Protein AF-A0A2M6X1L5-F1 (afdb_monomer)

pLDDT: mean 82.22, std 19.81, range [38.84, 98.56]

Foldseek 3Di:
DDDDPPVVVVVVVVVVVVVVVVVVVVVVVVVVVVVVVVVVVVVPDDDDPDPDPPPDPCQVPQVVVQCVVCVVQLVVLLVVVVVVVAPDAWWKWKWKWKQAQQQQTDPIATPDTPRPDVSSRVSNSVSNRPTGTDGDPPRHIDIDIDMDIGHDPPDDDDDPDPDDDDDDDDDDDDDD

Secondary structure (DSSP, 8-state):
---SSHHHHHHHHHHHHHHHHHHHHHHHHHHHHHHHHHHHHHHSS---S---SS--HHIIIIIHHHHHHTHHHHHHHHHHHHTT--S--EEEEEEEEEE-TTS-EEEEEEEEESS--HHHHHHHHHHHHT--PPPPGGG--EEEEEEEEEE-TTS---------------------

Structure (mmCIF, N/CA/C/O backbone):
data_AF-A0A2M6X1L5-F1
#
_entry.id   AF-A0A2M6X1L5-F1
#
loop_
_atom_site.group_PDB
_atom_site.id
_atom_site.type_symbol
_atom_site.label_atom_id
_atom_site.label_alt_id
_atom_site.label_comp_id
_atom_site.label_asym_id
_atom_site.label_entity_id
_atom_site.label_seq_id
_atom_site.pdbx_PDB_ins_code
_atom_site.Cartn_x
_atom_site.Cartn_y
_atom_site.Cartn_z
_atom_site.occupancy
_atom_site.B_iso_or_equiv
_atom_site.auth_seq_id
_atom_site.auth_comp_id
_atom_site.auth_asym_id
_atom_site.auth_atom_id
_atom_site.pdbx_PDB_model_num
ATOM 1 N N . MET A 1 1 ? 46.992 -20.374 -71.768 1.00 48.59 1 MET A N 1
ATOM 2 C CA . MET A 1 1 ? 46.707 -21.283 -70.634 1.00 48.59 1 MET A CA 1
ATOM 3 C C . MET A 1 1 ? 46.674 -20.445 -69.369 1.00 48.59 1 MET A C 1
ATOM 5 O O . MET A 1 1 ? 47.702 -19.873 -69.070 1.00 48.59 1 MET A O 1
ATOM 9 N N . ASN A 1 2 ? 45.519 -20.279 -68.712 1.00 61.94 2 ASN A N 1
ATOM 10 C CA . ASN A 1 2 ? 45.397 -19.608 -67.404 1.00 61.94 2 ASN A CA 1
ATOM 11 C C . ASN A 1 2 ? 44.003 -19.867 -66.816 1.00 61.94 2 ASN A C 1
ATOM 13 O O . ASN A 1 2 ? 43.089 -19.131 -67.167 1.00 61.94 2 ASN A O 1
ATOM 17 N N . LYS A 1 3 ? 43.831 -20.874 -65.943 1.00 54.31 3 LYS A N 1
ATOM 18 C CA . LYS A 1 3 ? 42.751 -20.920 -64.929 1.00 54.31 3 LYS A CA 1
ATOM 19 C C . LYS A 1 3 ? 43.140 -21.830 -63.747 1.00 54.31 3 LYS A C 1
ATOM 21 O O . LYS A 1 3 ? 42.906 -23.031 -63.817 1.00 54.31 3 LYS A O 1
ATOM 26 N N . PRO A 1 4 ? 43.678 -21.255 -62.656 1.00 53.47 4 PRO A N 1
ATOM 27 C CA . PRO A 1 4 ? 43.410 -21.808 -61.325 1.00 53.47 4 PRO A CA 1
ATOM 28 C C . PRO A 1 4 ? 42.962 -20.747 -60.296 1.00 53.47 4 PRO A C 1
ATOM 30 O O . PRO A 1 4 ? 43.042 -20.990 -59.100 1.00 53.47 4 PRO A O 1
ATOM 33 N N . LEU A 1 5 ? 42.485 -19.566 -60.720 1.00 54.94 5 LEU A N 1
ATOM 34 C CA . LEU A 1 5 ? 42.098 -18.499 -59.778 1.00 54.94 5 LEU A CA 1
ATOM 35 C C . LEU A 1 5 ? 40.628 -18.579 -59.305 1.00 54.94 5 LEU A C 1
ATOM 37 O O . LEU A 1 5 ? 40.317 -18.193 -58.185 1.00 54.94 5 LEU A O 1
ATOM 41 N N . VAL A 1 6 ? 39.713 -19.105 -60.130 1.00 56.16 6 VAL A N 1
ATOM 42 C CA . VAL A 1 6 ? 38.258 -19.074 -59.846 1.00 56.16 6 VAL A CA 1
ATOM 43 C C . VAL A 1 6 ? 37.831 -20.118 -58.803 1.00 56.16 6 VAL A C 1
ATOM 45 O O . VAL A 1 6 ? 36.884 -19.892 -58.061 1.00 56.16 6 VAL A O 1
ATOM 48 N N . VAL A 1 7 ? 38.556 -21.234 -58.685 1.00 58.09 7 VAL A N 1
ATOM 49 C CA . VAL A 1 7 ? 38.190 -22.339 -57.775 1.00 58.09 7 VAL A CA 1
ATOM 50 C C . VAL A 1 7 ? 38.419 -21.974 -56.298 1.00 58.09 7 VAL A C 1
ATOM 52 O O . VAL A 1 7 ? 37.692 -22.445 -55.427 1.00 58.09 7 VAL A O 1
ATOM 55 N N . SER A 1 8 ? 39.375 -21.084 -56.008 1.00 59.06 8 SER A N 1
ATOM 56 C CA . SER A 1 8 ? 39.725 -20.678 -54.637 1.00 59.06 8 SER A CA 1
ATOM 57 C C . SER A 1 8 ? 38.656 -19.784 -53.988 1.00 59.06 8 SER A C 1
ATOM 59 O O . SER A 1 8 ? 38.255 -20.017 -52.850 1.00 59.06 8 SER A O 1
ATOM 61 N N . ALA A 1 9 ? 38.109 -18.811 -54.727 1.00 64.62 9 ALA A N 1
ATOM 62 C CA . ALA A 1 9 ? 37.103 -17.881 -54.203 1.00 64.62 9 ALA A CA 1
ATOM 63 C C . ALA A 1 9 ? 35.784 -18.580 -53.815 1.00 64.62 9 ALA A C 1
ATOM 65 O O . ALA A 1 9 ? 35.159 -18.222 -52.818 1.00 64.62 9 ALA A O 1
ATOM 66 N N . SER A 1 10 ? 35.385 -19.621 -54.554 1.00 74.75 10 SER A N 1
ATOM 67 C CA . SER A 1 10 ? 34.177 -20.401 -54.258 1.00 74.75 10 SER A CA 1
ATOM 68 C C . SER A 1 10 ? 34.267 -21.165 -52.934 1.00 74.75 10 SER A C 1
ATOM 70 O O . SER A 1 10 ? 33.256 -21.314 -52.251 1.00 74.75 10 SER A O 1
ATOM 72 N N . PHE A 1 11 ? 35.461 -21.604 -52.529 1.00 81.88 11 PHE A N 1
ATOM 73 C CA . PHE A 1 11 ? 35.656 -22.309 -51.261 1.00 81.88 11 PHE A CA 1
ATOM 74 C C . PHE A 1 11 ? 35.450 -21.386 -50.053 1.00 81.88 11 PHE A C 1
ATOM 76 O O . PHE A 1 11 ? 34.742 -21.748 -49.115 1.00 81.88 11 PHE A O 1
ATOM 83 N N . PHE A 1 12 ? 35.975 -20.157 -50.102 1.00 84.50 12 PHE A N 1
ATOM 84 C CA . PHE A 1 12 ? 35.758 -19.166 -49.041 1.00 84.50 12 PHE A CA 1
ATOM 85 C C . PHE A 1 12 ? 34.286 -18.772 -48.903 1.00 84.50 12 PHE A C 1
ATOM 87 O O . PHE A 1 12 ? 33.792 -18.650 -47.785 1.00 84.50 12 PHE A O 1
ATOM 94 N N . VAL A 1 13 ? 33.562 -18.637 -50.018 1.00 90.25 13 VAL A N 1
ATOM 95 C CA . VAL A 1 13 ? 32.117 -18.360 -49.989 1.00 90.25 13 VAL A CA 1
ATOM 96 C C . VAL A 1 13 ? 31.353 -19.503 -49.311 1.00 90.25 13 VAL A C 1
ATOM 98 O O . VAL A 1 13 ? 30.501 -19.241 -48.465 1.00 90.25 13 VAL A O 1
ATOM 101 N N . LEU A 1 14 ? 31.689 -20.764 -49.601 1.00 90.12 14 LEU A N 1
ATOM 102 C CA . LEU A 1 14 ? 31.062 -21.918 -48.946 1.00 90.12 14 LEU A CA 1
ATOM 103 C C . LEU A 1 14 ? 31.393 -22.003 -47.449 1.00 90.12 14 LEU A C 1
ATOM 105 O O . LEU A 1 14 ? 30.510 -22.333 -46.659 1.00 90.12 14 LEU A O 1
ATOM 109 N N . LEU A 1 15 ? 32.617 -21.654 -47.040 1.00 92.75 15 LEU A N 1
ATOM 110 C CA . LEU A 1 15 ? 32.983 -21.574 -45.622 1.00 92.75 15 LEU A CA 1
ATOM 111 C C . LEU A 1 15 ? 32.210 -20.475 -44.888 1.00 92.75 15 LEU A C 1
ATOM 113 O O . LEU A 1 15 ? 31.736 -20.708 -43.778 1.00 92.75 15 LEU A O 1
ATOM 117 N N . ILE A 1 16 ? 32.034 -19.304 -45.507 1.00 94.44 16 ILE A N 1
ATOM 118 C CA . ILE A 1 16 ? 31.245 -18.207 -44.932 1.00 94.44 16 ILE A CA 1
ATOM 119 C C . ILE A 1 16 ? 29.780 -18.628 -44.797 1.00 94.44 16 ILE A C 1
ATOM 121 O O . ILE A 1 16 ? 29.198 -18.465 -43.729 1.00 94.44 16 ILE A O 1
ATOM 125 N N . ILE A 1 17 ? 29.190 -19.219 -45.840 1.00 95.00 17 ILE A N 1
ATOM 126 C CA . ILE A 1 17 ? 27.807 -19.713 -45.792 1.00 95.00 17 ILE A CA 1
ATOM 127 C C . ILE A 1 17 ? 27.658 -20.786 -44.706 1.00 95.00 17 ILE A C 1
ATOM 129 O O . ILE A 1 17 ? 26.715 -20.727 -43.919 1.00 95.00 17 ILE A O 1
ATOM 133 N N . GLY A 1 18 ? 28.601 -21.727 -44.613 1.00 95.56 18 GLY A N 1
ATOM 134 C CA . GLY A 1 18 ? 28.618 -22.752 -43.570 1.00 95.56 18 GLY A CA 1
ATOM 135 C C . GLY A 1 18 ? 28.731 -22.163 -42.162 1.00 95.56 18 GLY A C 1
ATOM 136 O O . GLY A 1 18 ? 28.000 -22.573 -41.263 1.00 95.56 18 GLY A O 1
ATOM 137 N N . TYR A 1 19 ? 29.583 -21.154 -41.975 1.00 95.88 19 TYR A N 1
ATOM 138 C CA . TYR A 1 19 ? 29.733 -20.453 -40.702 1.00 95.88 19 TYR A CA 1
ATOM 139 C C . TYR A 1 19 ? 28.464 -19.686 -40.307 1.00 95.88 19 TYR A C 1
ATOM 141 O O . TYR A 1 19 ? 28.014 -19.786 -39.166 1.00 95.88 19 TYR A O 1
ATOM 149 N N . LEU A 1 20 ? 27.838 -18.973 -41.247 1.00 96.56 20 LEU A N 1
ATOM 150 C CA . LEU A 1 20 ? 26.573 -18.269 -41.014 1.00 96.56 20 LEU A CA 1
ATOM 151 C C . LEU A 1 20 ? 25.429 -19.245 -40.708 1.00 96.56 20 LEU A C 1
ATOM 153 O O . LEU A 1 20 ? 24.625 -18.992 -39.811 1.00 96.56 20 LEU A O 1
ATOM 157 N N . ALA A 1 21 ? 25.375 -20.386 -41.401 1.00 95.31 21 ALA A N 1
ATOM 158 C CA . ALA A 1 21 ? 24.417 -21.449 -41.115 1.00 95.31 21 ALA A CA 1
ATOM 159 C C . ALA A 1 21 ? 24.638 -22.049 -39.717 1.00 95.31 21 ALA A C 1
ATOM 161 O O . ALA A 1 21 ? 23.670 -22.271 -38.991 1.00 95.31 21 ALA A O 1
ATOM 162 N N . TYR A 1 22 ? 25.896 -22.250 -39.312 1.00 95.38 22 TYR A N 1
ATOM 163 C CA . TYR A 1 22 ? 26.254 -22.727 -37.978 1.00 95.38 22 TYR A CA 1
ATOM 164 C C . TYR A 1 22 ? 25.849 -21.737 -36.877 1.00 95.38 22 TYR A C 1
ATOM 166 O O . TYR A 1 22 ? 25.200 -22.136 -35.912 1.00 95.38 22 TYR A O 1
ATOM 174 N N . GLN A 1 23 ? 26.159 -20.448 -37.045 1.00 94.12 23 GLN A N 1
ATOM 175 C CA . GLN A 1 23 ? 25.752 -19.380 -36.122 1.00 94.12 23 GLN A CA 1
ATOM 176 C C . GLN A 1 23 ? 24.225 -19.310 -35.978 1.00 94.12 23 GLN A C 1
ATOM 178 O O . GLN A 1 23 ? 23.699 -19.283 -34.867 1.00 94.12 23 GLN A O 1
ATOM 183 N N . ASN A 1 24 ? 23.496 -19.364 -37.096 1.00 92.19 24 ASN A N 1
ATOM 184 C CA . ASN A 1 24 ? 22.034 -19.355 -37.094 1.00 92.19 24 ASN A CA 1
ATOM 185 C C . ASN A 1 24 ? 21.445 -20.611 -36.421 1.00 92.19 24 ASN A C 1
ATOM 187 O O . ASN A 1 24 ? 20.485 -20.524 -35.660 1.00 92.19 24 ASN A O 1
ATOM 191 N N . HIS A 1 25 ? 22.033 -21.787 -36.658 1.00 91.88 25 HIS A N 1
ATOM 192 C CA . HIS A 1 25 ? 21.617 -23.029 -36.006 1.00 91.88 25 HIS A CA 1
ATOM 193 C C . HIS A 1 25 ? 21.868 -22.998 -34.491 1.00 91.88 25 HIS A C 1
ATOM 195 O O . HIS A 1 25 ? 21.002 -23.398 -33.714 1.00 91.88 25 HIS A O 1
ATOM 201 N N . MET A 1 26 ? 23.022 -22.482 -34.060 1.00 92.75 26 MET A N 1
ATOM 202 C CA . MET A 1 26 ? 23.339 -22.298 -32.642 1.00 92.75 26 MET A CA 1
ATOM 203 C C . MET A 1 26 ? 22.337 -21.351 -31.967 1.00 92.75 26 MET A C 1
ATOM 205 O O . MET A 1 26 ? 21.766 -21.713 -30.941 1.00 92.75 26 MET A O 1
ATOM 209 N N . LEU A 1 27 ? 22.029 -20.211 -32.595 1.00 88.88 27 LEU A N 1
ATOM 210 C CA . LEU A 1 27 ? 21.061 -19.242 -32.076 1.00 88.88 27 LEU A CA 1
ATOM 211 C C . LEU A 1 27 ? 19.650 -19.837 -31.930 1.00 88.88 27 LEU A C 1
ATOM 213 O O . LEU A 1 27 ? 1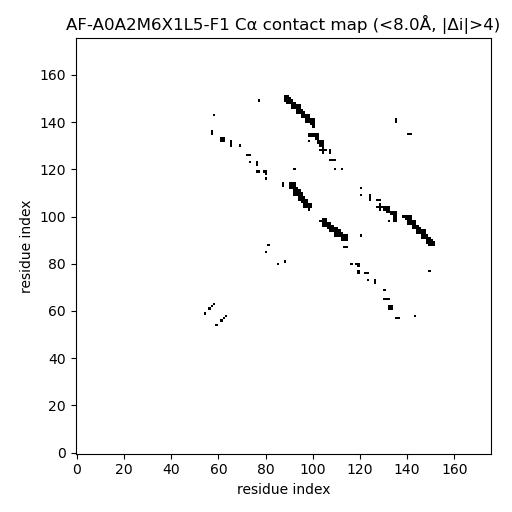8.980 -19.604 -30.925 1.00 88.88 27 LEU A O 1
ATOM 217 N N . ARG A 1 28 ? 19.207 -20.653 -32.897 1.00 90.56 28 ARG A N 1
ATOM 218 C CA . ARG A 1 28 ? 17.920 -21.370 -32.821 1.00 90.56 28 ARG A CA 1
ATOM 219 C C . ARG A 1 28 ? 17.875 -22.359 -31.657 1.00 90.56 28 ARG A C 1
ATOM 221 O O . ARG A 1 28 ? 16.856 -22.457 -30.979 1.00 90.56 28 ARG A O 1
ATOM 228 N N . ASN A 1 29 ? 18.971 -23.072 -31.405 1.00 91.00 29 ASN A N 1
ATOM 229 C CA . ASN A 1 29 ? 19.050 -24.019 -30.294 1.00 91.00 29 ASN A CA 1
ATOM 230 C C . ASN A 1 29 ? 19.005 -23.321 -28.932 1.00 91.00 29 ASN A C 1
ATOM 232 O O . ASN A 1 29 ? 18.353 -23.818 -28.012 1.00 91.00 29 ASN A O 1
ATOM 236 N N . ASP A 1 30 ? 19.663 -22.171 -28.801 1.00 89.69 30 ASP A N 1
ATOM 237 C CA . ASP A 1 30 ? 19.630 -21.390 -27.565 1.00 89.69 30 ASP A CA 1
ATOM 238 C C . ASP A 1 30 ? 18.258 -20.744 -27.335 1.00 89.69 30 ASP A C 1
ATOM 240 O O . ASP A 1 30 ? 17.771 -20.753 -26.203 1.00 89.69 30 ASP A O 1
ATOM 244 N N . LEU A 1 31 ? 17.580 -20.301 -28.400 1.00 88.19 31 LEU A N 1
ATOM 245 C CA . LEU A 1 31 ? 16.200 -19.817 -28.326 1.00 88.19 31 LEU A CA 1
ATOM 246 C C . LEU A 1 31 ? 15.245 -20.901 -27.793 1.00 88.19 31 LEU A C 1
ATOM 248 O O . LEU A 1 31 ? 14.520 -20.648 -26.834 1.00 88.19 31 LEU A O 1
ATOM 252 N N . MET A 1 32 ? 15.323 -22.134 -28.314 1.00 87.06 32 MET A N 1
ATOM 253 C CA . MET A 1 32 ? 14.503 -23.258 -27.825 1.00 87.06 32 MET A CA 1
ATOM 254 C C . MET A 1 32 ? 14.773 -23.592 -26.349 1.00 87.06 32 MET A C 1
ATOM 256 O O . MET A 1 32 ? 13.855 -23.893 -25.585 1.00 87.06 32 MET A O 1
ATOM 260 N N . ARG A 1 33 ? 16.037 -23.527 -25.909 1.00 88.25 33 ARG A N 1
ATOM 261 C CA . ARG A 1 33 ? 16.401 -23.753 -24.499 1.00 88.25 33 ARG A CA 1
ATOM 262 C C . ARG A 1 33 ? 15.875 -22.648 -23.585 1.00 88.25 33 ARG A C 1
ATOM 264 O O . ARG A 1 33 ? 15.511 -22.939 -22.446 1.00 88.25 33 ARG A O 1
ATOM 271 N N . MET A 1 34 ? 15.850 -21.401 -24.052 1.00 83.44 34 MET A N 1
ATOM 272 C CA . MET A 1 34 ? 15.286 -20.282 -23.297 1.00 83.44 34 MET A CA 1
ATOM 273 C C . MET A 1 34 ? 13.767 -20.405 -23.163 1.00 83.44 34 MET A C 1
ATOM 275 O O . MET A 1 34 ? 13.260 -20.272 -22.052 1.00 83.44 34 MET A O 1
ATOM 279 N N . GLU A 1 35 ? 13.054 -20.751 -24.237 1.00 84.69 35 GLU A N 1
ATOM 280 C CA . GLU A 1 35 ? 11.608 -21.013 -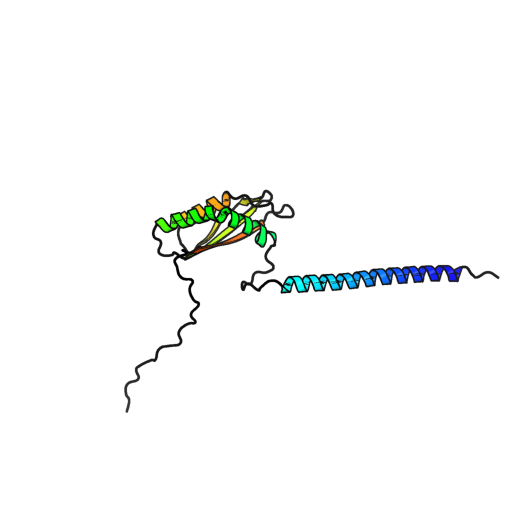24.187 1.00 84.69 35 GLU A CA 1
ATOM 281 C C . GLU A 1 35 ? 11.262 -22.143 -23.209 1.00 84.69 35 GLU A C 1
ATOM 283 O O . GLU A 1 35 ? 10.357 -21.994 -22.389 1.00 84.69 35 GLU A O 1
ATOM 288 N N . ALA A 1 36 ? 12.032 -23.238 -23.208 1.00 83.38 36 ALA A N 1
ATOM 289 C CA . ALA A 1 36 ? 11.835 -24.335 -22.261 1.00 83.38 36 ALA A CA 1
ATOM 290 C C . ALA A 1 36 ? 12.032 -23.896 -20.796 1.00 83.38 36 ALA A C 1
ATOM 292 O O . ALA A 1 36 ? 11.272 -24.309 -19.921 1.00 83.38 36 ALA A O 1
ATOM 293 N N . ARG A 1 37 ? 13.016 -23.027 -20.520 1.00 81.69 37 ARG A N 1
ATOM 294 C CA . ARG A 1 37 ? 13.245 -22.464 -19.176 1.00 81.69 37 ARG A CA 1
ATOM 295 C C . ARG A 1 37 ? 12.122 -21.524 -18.743 1.00 81.69 37 ARG A C 1
ATOM 297 O O . ARG A 1 37 ? 11.714 -21.584 -17.588 1.00 81.69 37 ARG A O 1
ATOM 304 N N . ILE A 1 38 ? 11.609 -20.693 -19.652 1.00 80.00 38 ILE A N 1
ATOM 305 C CA . ILE A 1 38 ? 10.460 -19.813 -19.386 1.00 80.00 38 ILE A CA 1
ATOM 306 C C . ILE A 1 38 ? 9.208 -20.656 -19.103 1.00 80.00 38 ILE A C 1
ATOM 308 O O . ILE A 1 38 ? 8.510 -20.403 -18.124 1.00 80.00 38 ILE A O 1
ATOM 312 N N . GLY A 1 39 ? 8.967 -21.707 -19.894 1.00 73.69 39 GLY A N 1
ATOM 313 C CA . GLY A 1 39 ? 7.851 -22.631 -19.688 1.00 73.69 39 GLY A CA 1
ATOM 314 C C . GLY A 1 39 ? 7.925 -23.381 -18.355 1.00 73.69 39 GLY A C 1
ATOM 315 O O . GLY A 1 39 ? 6.914 -23.520 -17.674 1.00 73.69 39 GLY A O 1
ATOM 316 N N . GLN A 1 40 ? 9.118 -23.814 -17.937 1.00 72.81 40 GLN A N 1
ATOM 317 C CA . GLN A 1 40 ? 9.314 -24.448 -16.628 1.00 72.81 40 GLN A CA 1
ATOM 318 C C . GLN A 1 40 ? 9.153 -23.458 -15.467 1.00 72.81 40 GLN A C 1
ATOM 320 O O . GLN A 1 40 ? 8.513 -23.800 -14.477 1.00 72.81 40 GLN A O 1
ATOM 325 N N . ALA A 1 41 ? 9.662 -22.229 -15.598 1.00 66.50 41 ALA A N 1
ATOM 326 C CA . ALA A 1 41 ? 9.491 -21.187 -14.584 1.00 66.50 41 ALA A CA 1
ATOM 327 C C . ALA A 1 41 ? 8.012 -20.803 -14.379 1.00 66.50 41 ALA A C 1
ATOM 329 O O . ALA A 1 41 ? 7.603 -20.550 -13.249 1.00 66.50 41 ALA A O 1
ATOM 330 N N . MET A 1 42 ? 7.197 -20.831 -15.441 1.00 59.62 42 MET A N 1
ATOM 331 C CA . MET A 1 42 ? 5.745 -20.617 -15.353 1.00 59.62 42 MET A CA 1
ATOM 332 C C . MET A 1 42 ? 4.987 -21.773 -14.680 1.00 59.62 42 MET A C 1
ATOM 334 O O . MET A 1 42 ? 3.900 -21.558 -14.157 1.00 59.62 42 MET A O 1
ATOM 338 N N . GLN A 1 43 ? 5.528 -22.995 -14.672 1.00 56.38 43 GLN A N 1
ATOM 339 C CA . GLN A 1 43 ? 4.860 -24.158 -14.071 1.00 56.38 43 GLN A CA 1
ATOM 340 C C . GLN A 1 43 ? 5.167 -24.341 -12.576 1.00 56.38 43 GLN A C 1
ATOM 342 O O . GLN A 1 43 ? 4.490 -25.122 -11.911 1.00 56.38 43 GLN A O 1
ATOM 347 N N . THR A 1 44 ? 6.167 -23.640 -12.031 1.00 52.59 44 THR A N 1
ATOM 348 C CA . THR A 1 44 ? 6.589 -23.791 -10.626 1.00 52.59 44 THR A CA 1
ATOM 349 C C . THR A 1 44 ? 5.896 -22.862 -9.626 1.00 52.59 44 THR A C 1
ATOM 351 O O . THR A 1 44 ? 6.224 -22.916 -8.442 1.00 52.59 44 THR A O 1
ATOM 354 N N . GLU A 1 45 ? 4.921 -22.047 -10.037 1.00 50.00 45 GLU A N 1
ATOM 355 C CA . GLU A 1 45 ? 4.075 -21.334 -9.072 1.00 50.00 45 GLU A CA 1
ATOM 356 C C . GLU A 1 45 ? 2.921 -22.237 -8.602 1.00 50.00 45 GLU A C 1
ATOM 358 O O . GLU A 1 45 ? 2.160 -22.744 -9.432 1.00 50.00 45 GLU A O 1
ATOM 363 N N . PRO A 1 46 ? 2.745 -22.467 -7.284 1.00 43.41 46 PRO A N 1
ATOM 364 C CA . PRO A 1 46 ? 1.524 -23.084 -6.796 1.00 43.41 46 PRO A CA 1
ATOM 365 C C . PRO A 1 46 ? 0.370 -22.146 -7.151 1.00 43.41 46 PRO A C 1
ATOM 367 O O . PRO A 1 46 ? 0.344 -20.997 -6.719 1.00 43.41 46 PRO A O 1
ATOM 370 N N . ALA A 1 47 ? -0.552 -22.647 -7.972 1.00 41.59 47 ALA A N 1
ATOM 371 C CA . ALA A 1 47 ? -1.728 -21.931 -8.436 1.00 41.59 47 ALA A CA 1
ATOM 372 C C . ALA A 1 47 ? -2.578 -21.454 -7.247 1.00 41.59 47 ALA A C 1
ATOM 374 O O . ALA A 1 47 ? -3.434 -22.186 -6.740 1.00 41.59 47 ALA A O 1
ATOM 375 N N . ASP A 1 48 ? -2.339 -20.220 -6.807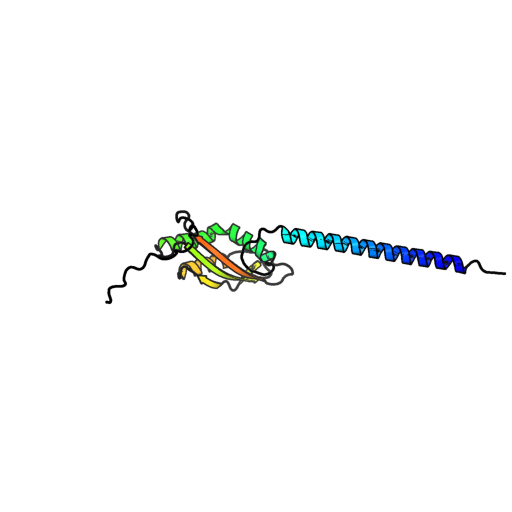 1.00 41.44 48 ASP A N 1
ATOM 376 C CA . ASP A 1 48 ? -3.291 -19.485 -5.996 1.00 41.44 48 ASP A CA 1
ATOM 377 C C . ASP A 1 48 ? -4.484 -19.151 -6.895 1.00 41.44 48 ASP A C 1
ATOM 379 O O . ASP A 1 48 ? -4.356 -18.571 -7.978 1.00 41.44 48 ASP A O 1
ATOM 383 N N . LYS A 1 49 ? -5.658 -19.622 -6.486 1.00 42.84 49 LYS A N 1
ATOM 384 C CA . LYS A 1 49 ? -6.900 -19.509 -7.243 1.00 42.84 49 LYS A CA 1
ATOM 385 C C . LYS A 1 49 ? -7.419 -18.082 -7.128 1.00 42.84 49 LYS A C 1
ATOM 387 O O . LYS A 1 49 ? -8.363 -17.814 -6.393 1.00 42.84 49 LYS A O 1
ATOM 392 N N . SER A 1 50 ? -6.836 -17.169 -7.888 1.00 41.88 50 SER A N 1
ATOM 393 C CA . SER A 1 50 ? -7.446 -15.874 -8.158 1.00 41.88 50 SER A CA 1
ATOM 394 C C . SER A 1 50 ? -7.061 -15.459 -9.568 1.00 41.88 50 SER A C 1
ATOM 396 O O . SER A 1 50 ? -5.890 -15.242 -9.860 1.00 41.88 50 SER A O 1
ATOM 398 N N . GLY A 1 51 ? -8.038 -15.434 -10.475 1.00 38.84 51 GLY A N 1
ATOM 399 C CA . GLY A 1 51 ? -7.847 -15.120 -11.891 1.00 38.84 51 GLY A CA 1
ATOM 400 C C . GLY A 1 51 ? -7.438 -13.666 -12.119 1.00 38.84 51 GLY A C 1
ATOM 401 O O . GLY A 1 51 ? -8.239 -12.867 -12.594 1.00 38.84 51 GLY A O 1
ATOM 402 N N . LYS A 1 52 ? -6.193 -13.322 -11.794 1.00 43.66 52 LYS A N 1
ATOM 403 C CA . LYS A 1 52 ? -5.550 -12.064 -12.163 1.00 43.66 52 LYS A CA 1
ATOM 404 C C . LYS A 1 52 ? -4.440 -12.398 -13.155 1.00 43.66 52 LYS A C 1
ATOM 406 O O . LYS A 1 52 ? -3.592 -13.241 -12.877 1.0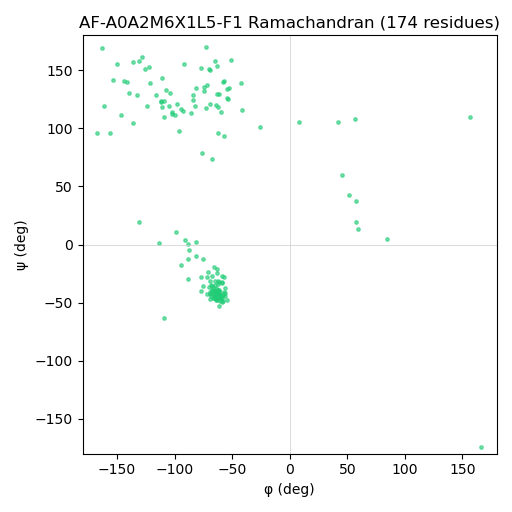0 43.66 52 LYS A O 1
ATOM 411 N N . GLY A 1 53 ? -4.491 -11.780 -14.339 1.00 47.44 53 GLY A N 1
ATOM 412 C CA . GLY A 1 53 ? -3.410 -11.856 -15.325 1.00 47.44 53 GLY A CA 1
ATOM 413 C C . GLY A 1 53 ? -2.062 -11.506 -14.690 1.00 47.44 53 GLY A C 1
ATOM 414 O O . GLY A 1 53 ? -2.052 -10.882 -13.632 1.00 47.44 53 GLY A O 1
ATOM 415 N N . ALA A 1 54 ? -0.965 -11.944 -15.323 1.00 57.19 54 ALA A N 1
ATOM 416 C CA . ALA A 1 54 ? 0.418 -11.818 -14.845 1.00 57.19 54 ALA A CA 1
ATOM 417 C C . ALA A 1 54 ? 0.603 -10.625 -13.890 1.00 57.19 54 ALA A C 1
ATOM 419 O O . ALA A 1 54 ? 0.619 -9.470 -14.319 1.00 57.19 54 ALA A O 1
ATOM 420 N N . GLN A 1 55 ? 0.636 -10.916 -12.586 1.00 72.56 55 GLN A N 1
ATOM 421 C CA . GLN A 1 55 ? 0.661 -9.888 -11.556 1.00 72.56 55 GLN A CA 1
ATOM 422 C C . GLN A 1 55 ? 1.952 -9.084 -11.714 1.00 72.56 55 GLN A C 1
ATOM 424 O O . GLN A 1 55 ? 3.032 -9.663 -11.834 1.00 72.56 55 GLN A O 1
ATOM 429 N N . ASP A 1 56 ? 1.843 -7.755 -11.754 1.00 85.38 56 ASP A N 1
ATOM 430 C CA . ASP A 1 56 ? 3.001 -6.884 -11.943 1.00 85.38 56 ASP A CA 1
ATOM 431 C C . ASP A 1 56 ? 4.094 -7.205 -10.893 1.00 85.38 56 ASP A C 1
ATOM 433 O O . ASP A 1 56 ? 3.799 -7.162 -9.691 1.00 85.38 56 ASP A O 1
ATOM 437 N N . PRO A 1 57 ? 5.345 -7.511 -11.301 1.00 90.50 57 PRO A N 1
ATOM 438 C CA . PRO A 1 57 ? 6.406 -7.915 -10.376 1.00 90.50 57 PRO A CA 1
ATOM 439 C C . PRO A 1 57 ? 6.727 -6.881 -9.290 1.00 90.50 57 PRO A C 1
ATOM 441 O O . PRO A 1 57 ? 7.076 -7.251 -8.166 1.00 90.50 57 PRO A O 1
ATOM 444 N N . TYR A 1 58 ? 6.609 -5.589 -9.602 1.00 91.50 58 TYR A N 1
ATOM 445 C CA . TYR A 1 58 ? 6.801 -4.516 -8.632 1.00 91.50 58 TYR A CA 1
ATOM 446 C C . TYR A 1 58 ? 5.690 -4.540 -7.575 1.00 91.50 58 TYR A C 1
ATOM 448 O O . TYR A 1 58 ? 5.970 -4.451 -6.378 1.00 91.50 58 TYR A O 1
ATOM 456 N N . VAL A 1 59 ? 4.440 -4.762 -7.990 1.00 89.44 59 VAL A N 1
ATOM 457 C CA . VAL A 1 59 ? 3.302 -4.889 -7.064 1.00 89.44 59 VAL A CA 1
ATOM 458 C C . VAL A 1 59 ? 3.423 -6.154 -6.211 1.00 89.44 59 VAL A C 1
ATOM 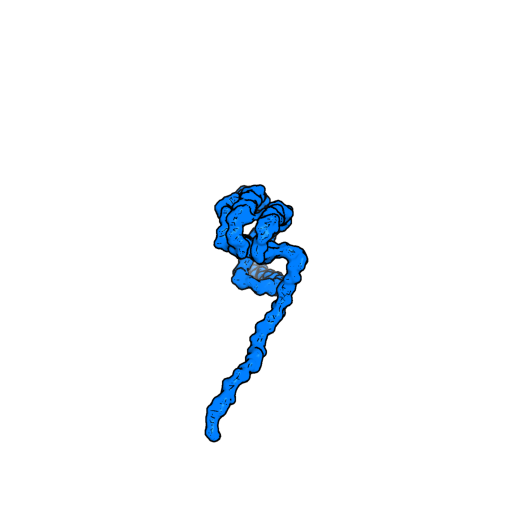460 O O . VAL A 1 59 ? 3.288 -6.098 -4.988 1.00 89.44 59 VAL A O 1
ATOM 463 N N . ALA A 1 60 ? 3.739 -7.292 -6.829 1.00 89.62 60 ALA A N 1
ATOM 464 C CA . ALA A 1 60 ? 3.838 -8.576 -6.139 1.00 89.62 60 ALA A CA 1
ATOM 465 C C . ALA A 1 60 ? 4.931 -8.593 -5.054 1.00 89.62 60 ALA A C 1
ATOM 467 O O . ALA A 1 60 ? 4.784 -9.277 -4.036 1.00 89.62 60 ALA A O 1
ATOM 468 N N . ARG A 1 61 ? 6.019 -7.833 -5.253 1.00 92.62 61 ARG A N 1
ATOM 469 C CA . ARG A 1 61 ? 7.180 -7.832 -4.357 1.00 92.62 61 ARG A CA 1
ATOM 470 C C . ARG A 1 61 ? 7.322 -6.552 -3.545 1.00 92.62 61 ARG A C 1
ATOM 472 O O . ARG A 1 61 ? 7.266 -6.611 -2.320 1.00 92.62 61 ARG A O 1
ATOM 479 N N . GLU A 1 62 ? 7.535 -5.413 -4.194 1.00 95.81 62 GLU A N 1
ATOM 480 C CA . GLU A 1 62 ? 7.927 -4.174 -3.509 1.00 95.81 62 GLU A CA 1
ATOM 481 C C . GLU A 1 62 ? 6.785 -3.611 -2.667 1.00 95.81 62 GLU A C 1
ATOM 483 O O . GLU A 1 62 ? 6.968 -3.331 -1.481 1.00 95.81 62 GLU A O 1
ATOM 488 N N . ILE A 1 63 ? 5.581 -3.538 -3.241 1.00 95.94 63 ILE A N 1
ATOM 489 C CA . ILE A 1 63 ? 4.391 -3.076 -2.518 1.00 95.94 63 ILE A CA 1
ATOM 490 C C . ILE A 1 63 ? 4.093 -3.996 -1.336 1.00 95.94 63 ILE A C 1
ATOM 492 O O . ILE A 1 63 ? 4.000 -3.532 -0.198 1.00 95.94 63 ILE A O 1
ATOM 496 N N . LYS A 1 64 ? 4.001 -5.307 -1.591 1.00 95.00 64 LYS A N 1
ATOM 497 C CA . LYS A 1 64 ? 3.740 -6.311 -0.554 1.00 95.00 64 LYS A CA 1
ATOM 498 C C . LYS A 1 64 ? 4.749 -6.216 0.591 1.00 95.00 64 LYS A C 1
ATOM 500 O O . LYS A 1 64 ? 4.354 -6.176 1.753 1.00 95.00 64 LYS A O 1
ATOM 505 N N . ASN A 1 65 ? 6.042 -6.136 0.281 1.00 96.88 65 ASN A N 1
ATOM 506 C CA . ASN A 1 65 ? 7.094 -6.050 1.291 1.00 96.88 65 ASN A CA 1
ATOM 507 C C . ASN A 1 65 ? 6.976 -4.784 2.143 1.00 96.88 65 ASN A C 1
ATOM 509 O O . ASN A 1 65 ? 7.129 -4.860 3.362 1.00 96.88 65 ASN A O 1
ATOM 513 N N . THR A 1 66 ? 6.695 -3.631 1.534 1.00 97.81 66 THR A N 1
ATOM 514 C CA . THR A 1 66 ? 6.513 -2.375 2.273 1.00 97.81 66 THR A CA 1
ATOM 515 C C . THR A 1 66 ? 5.293 -2.433 3.184 1.00 97.81 66 THR A C 1
ATOM 517 O O . THR A 1 66 ? 5.392 -2.055 4.352 1.00 97.81 66 THR A O 1
ATOM 520 N N . VAL A 1 67 ? 4.166 -2.964 2.702 1.00 97.31 67 VAL A N 1
ATOM 521 C CA . VAL A 1 67 ? 2.959 -3.127 3.524 1.00 97.31 67 VAL A CA 1
ATOM 522 C C . VAL A 1 67 ? 3.222 -4.073 4.696 1.00 97.31 67 VAL A C 1
ATOM 524 O O . VAL A 1 67 ? 2.895 -3.740 5.832 1.00 97.31 67 VAL A O 1
ATOM 527 N N . VAL A 1 68 ? 3.882 -5.211 4.458 1.00 96.25 68 VAL A N 1
ATOM 528 C CA . VAL A 1 68 ? 4.224 -6.181 5.512 1.00 96.25 68 VAL A CA 1
ATOM 529 C C . VAL A 1 68 ? 5.173 -5.577 6.550 1.00 96.25 68 VAL A C 1
ATOM 531 O O . VAL A 1 68 ? 4.935 -5.722 7.748 1.00 96.25 68 VAL A O 1
ATOM 534 N N . LYS A 1 69 ? 6.213 -4.846 6.129 1.00 97.19 69 LYS A N 1
ATOM 535 C CA . LYS A 1 69 ? 7.141 -4.163 7.053 1.00 97.19 69 LYS A CA 1
ATOM 536 C C . LYS A 1 69 ? 6.432 -3.159 7.959 1.00 97.19 69 LYS A C 1
ATOM 538 O O . LYS A 1 69 ? 6.831 -2.983 9.106 1.00 97.19 69 LYS A O 1
ATOM 543 N N . ASN A 1 70 ? 5.373 -2.532 7.458 1.00 97.19 70 ASN A N 1
ATOM 544 C CA . ASN A 1 70 ? 4.582 -1.561 8.200 1.00 97.19 70 ASN A CA 1
ATOM 545 C C . ASN A 1 70 ? 3.293 -2.153 8.796 1.00 97.19 70 ASN A C 1
ATOM 547 O O . ASN A 1 70 ? 2.470 -1.399 9.320 1.00 97.19 70 ASN A O 1
ATOM 551 N N . ALA A 1 71 ? 3.116 -3.480 8.780 1.00 95.69 71 ALA A N 1
ATOM 552 C CA . ALA A 1 71 ? 1.878 -4.137 9.205 1.00 95.69 71 ALA A CA 1
ATOM 553 C C . ALA A 1 71 ? 1.471 -3.766 10.636 1.00 95.69 71 ALA A C 1
ATOM 555 O O . ALA A 1 71 ? 0.295 -3.526 10.892 1.00 95.69 71 ALA A O 1
ATOM 556 N N . LYS A 1 72 ? 2.441 -3.613 11.548 1.00 96.38 72 LYS A N 1
ATOM 557 C CA . LYS A 1 72 ? 2.188 -3.171 12.928 1.00 96.38 72 LYS A CA 1
ATOM 558 C C . LYS A 1 72 ? 1.469 -1.816 12.986 1.00 96.38 72 LYS A C 1
ATOM 560 O O . LYS A 1 72 ? 0.545 -1.646 13.769 1.00 96.38 72 LYS A O 1
ATOM 565 N N . SER A 1 73 ? 1.856 -0.866 12.134 1.00 96.94 73 SER A N 1
ATOM 566 C CA . SER A 1 73 ? 1.239 0.467 12.099 1.00 96.94 73 SER A CA 1
ATOM 567 C C . SER A 1 73 ? -0.198 0.441 11.565 1.00 96.94 73 SER A C 1
ATOM 569 O O . SER A 1 73 ? -1.031 1.229 12.002 1.00 96.94 73 SER A O 1
ATOM 571 N N . LEU A 1 74 ? -0.504 -0.487 10.653 1.00 97.50 74 LEU A N 1
ATOM 572 C CA . LEU A 1 74 ? -1.862 -0.721 10.153 1.00 97.50 74 LEU A CA 1
ATOM 573 C C . LEU A 1 74 ? -2.706 -1.461 11.196 1.00 97.50 74 LEU A C 1
ATOM 575 O O . LEU A 1 74 ? -3.890 -1.176 11.359 1.00 97.50 74 LEU A O 1
ATOM 579 N N . GLN A 1 75 ? -2.082 -2.376 11.941 1.00 96.81 75 GLN A N 1
ATOM 580 C CA . GLN A 1 75 ? -2.714 -3.105 13.035 1.00 96.81 75 GLN A CA 1
ATOM 581 C C . GLN A 1 75 ? -3.198 -2.163 14.145 1.00 96.81 75 GLN A C 1
ATOM 583 O O . GLN A 1 75 ? -4.228 -2.435 14.749 1.00 96.81 75 GLN A O 1
ATOM 588 N N . GLU A 1 76 ? -2.529 -1.035 14.391 1.00 97.50 76 GLU A N 1
ATOM 589 C CA . GLU A 1 76 ? -3.014 -0.014 15.334 1.00 97.50 76 GLU A CA 1
ATOM 590 C C . GLU A 1 76 ? -4.422 0.486 14.972 1.00 97.50 76 GLU A C 1
ATOM 592 O O . GLU A 1 76 ? -5.270 0.594 15.855 1.00 97.50 76 GLU A O 1
ATOM 597 N N . CYS A 1 77 ? -4.706 0.713 13.683 1.00 97.62 77 CYS A N 1
ATOM 598 C CA . CYS A 1 77 ? -6.037 1.117 13.218 1.00 97.62 77 CYS A CA 1
ATOM 599 C C . CYS A 1 77 ? -7.093 0.041 13.504 1.00 97.62 77 CYS A C 1
ATOM 601 O O . CYS A 1 77 ? -8.208 0.350 13.921 1.00 97.62 77 CYS A O 1
ATOM 603 N N . TRP A 1 78 ? -6.727 -1.229 13.312 1.00 96.38 78 TRP A N 1
ATOM 604 C CA . TRP A 1 78 ? -7.586 -2.370 13.623 1.00 96.38 78 TRP A CA 1
ATOM 605 C C . TRP A 1 78 ? -7.865 -2.497 15.123 1.00 96.38 78 TRP A C 1
ATOM 607 O O . TRP A 1 78 ? -9.009 -2.672 15.536 1.00 96.38 78 TRP A O 1
ATOM 617 N N . LEU A 1 79 ? -6.828 -2.373 15.952 1.00 95.75 79 LEU A N 1
ATOM 618 C CA . LEU A 1 79 ? -6.961 -2.452 17.404 1.00 95.75 79 LEU A CA 1
ATOM 619 C C . LEU A 1 79 ? -7.813 -1.307 17.956 1.00 95.75 79 LEU A C 1
ATOM 621 O O . LEU A 1 79 ? -8.603 -1.536 18.866 1.00 95.75 79 LEU A O 1
ATOM 625 N N . GLU A 1 80 ? -7.689 -0.100 17.401 1.00 96.12 80 GLU A N 1
ATOM 626 C CA . GLU A 1 80 ? -8.537 1.031 17.783 1.00 96.12 80 GLU A CA 1
ATOM 627 C C . GLU A 1 80 ? -9.999 0.791 17.401 1.00 96.12 80 GLU A C 1
ATOM 629 O O . GLU A 1 80 ? -10.891 0.972 18.226 1.00 96.12 80 GLU A O 1
ATOM 634 N N . PHE A 1 81 ? -10.249 0.288 16.190 1.00 95.56 81 PHE A N 1
ATOM 635 C CA . PHE A 1 81 ? -11.588 -0.112 15.764 1.00 95.56 81 PHE A CA 1
ATOM 636 C C . PHE A 1 81 ? -12.207 -1.152 16.708 1.00 95.56 81 PHE A C 1
ATOM 638 O O . PHE A 1 81 ? -13.355 -0.997 17.124 1.00 95.56 81 PHE A O 1
ATOM 645 N N . LEU A 1 82 ? -11.448 -2.168 17.129 1.00 95.00 82 LEU A N 1
ATOM 646 C CA . LEU A 1 82 ? -11.941 -3.210 18.036 1.00 95.00 82 LEU A CA 1
ATOM 647 C C . LEU A 1 82 ? -12.346 -2.693 19.423 1.00 95.00 82 LEU A C 1
ATOM 649 O O . LEU A 1 82 ? -13.191 -3.319 20.064 1.00 95.00 82 LEU A O 1
ATOM 653 N N . LYS A 1 83 ? -11.807 -1.555 19.882 1.00 94.62 83 LYS A N 1
ATOM 654 C CA . LYS A 1 83 ? -12.233 -0.927 21.147 1.00 94.62 83 LYS A CA 1
ATOM 655 C C . LYS A 1 83 ? -13.676 -0.425 21.105 1.00 94.62 83 LYS A C 1
ATOM 657 O O . LYS A 1 83 ? -14.270 -0.234 22.160 1.00 94.62 83 LYS A O 1
ATOM 662 N N . THR A 1 84 ? -14.246 -0.237 19.915 1.00 93.25 84 THR A N 1
ATOM 663 C CA . THR A 1 84 ? -15.644 0.190 19.740 1.00 93.25 84 THR A CA 1
ATOM 664 C C . THR A 1 84 ? -16.658 -0.959 19.855 1.00 93.25 84 THR A C 1
ATOM 666 O O . THR A 1 84 ? -17.848 -0.725 19.684 1.00 93.25 84 THR A O 1
ATOM 669 N N . ASP A 1 85 ? -16.193 -2.186 20.138 1.00 91.69 85 ASP A N 1
ATOM 670 C CA . ASP A 1 85 ? -16.962 -3.444 20.100 1.00 91.69 85 ASP A CA 1
ATOM 671 C C . ASP A 1 85 ? -17.843 -3.594 18.844 1.00 91.69 85 ASP A C 1
ATOM 673 O O . ASP A 1 85 ? -19.070 -3.702 18.917 1.00 91.69 85 ASP A O 1
ATOM 677 N N . PRO A 1 86 ? -17.225 -3.588 17.651 1.00 92.56 86 PRO A N 1
ATOM 678 C CA . PRO A 1 86 ? -17.962 -3.653 16.404 1.00 92.56 86 PRO A CA 1
ATOM 679 C C . PRO A 1 86 ? -18.590 -5.041 16.192 1.00 92.56 86 PRO A C 1
ATOM 681 O O . PRO A 1 86 ? -18.011 -6.057 16.594 1.00 92.56 86 PRO A O 1
ATOM 684 N N . PRO A 1 87 ? -19.728 -5.127 15.478 1.00 89.12 87 PRO A N 1
ATOM 685 C CA . PRO A 1 87 ? -20.371 -6.406 15.173 1.00 89.12 87 PRO A CA 1
ATOM 686 C C . PRO A 1 87 ? -19.547 -7.273 14.206 1.00 89.12 87 PRO A C 1
ATOM 688 O O . PRO A 1 87 ? -19.641 -8.498 14.244 1.00 89.12 87 PRO A O 1
ATOM 691 N N . VAL A 1 88 ? -18.724 -6.655 13.351 1.00 90.56 88 VAL A N 1
ATOM 692 C CA . VAL A 1 88 ? -17.866 -7.339 12.371 1.00 90.56 88 VAL A CA 1
ATOM 693 C C . VAL A 1 88 ? -16.429 -7.372 12.892 1.00 90.56 88 VAL A C 1
ATOM 695 O O . VAL A 1 88 ? -15.787 -6.332 13.023 1.00 90.56 88 VAL A O 1
ATOM 698 N N . LYS A 1 89 ? -15.920 -8.576 13.186 1.00 91.62 89 LYS A N 1
ATOM 699 C CA . LYS A 1 89 ? -14.586 -8.815 13.787 1.00 91.62 89 LYS A CA 1
ATOM 700 C C . LYS A 1 89 ? -13.599 -9.531 12.848 1.00 91.62 89 LYS A C 1
ATOM 702 O O . LYS A 1 89 ? -12.445 -9.753 13.205 1.00 91.62 89 LYS A O 1
ATOM 707 N N . ARG A 1 90 ? -14.036 -9.827 11.622 1.00 93.94 90 ARG A N 1
ATOM 708 C CA . ARG A 1 90 ? -13.231 -10.360 10.516 1.00 93.94 90 ARG A CA 1
ATOM 709 C C . ARG A 1 90 ? -13.732 -9.755 9.211 1.00 93.94 90 ARG A C 1
ATOM 711 O O . ARG A 1 90 ? -14.938 -9.630 9.028 1.00 93.94 90 ARG A O 1
ATOM 718 N N . GLY A 1 91 ? -12.820 -9.424 8.309 1.00 94.31 91 GLY A N 1
ATOM 719 C CA . GLY A 1 91 ? -13.172 -8.872 7.006 1.00 94.31 91 GLY A CA 1
ATOM 720 C C . GLY A 1 91 ? -11.975 -8.269 6.292 1.00 94.31 91 GLY A C 1
ATOM 721 O O . GLY A 1 91 ? -10.837 -8.354 6.765 1.00 94.31 91 GLY A O 1
ATOM 722 N N . SER A 1 92 ? -12.243 -7.643 5.154 1.00 96.81 92 SER A N 1
ATOM 723 C CA . SER A 1 92 ? -11.222 -7.015 4.331 1.00 96.81 92 SER A CA 1
ATOM 724 C C . SER A 1 92 ? -11.531 -5.547 4.037 1.00 96.81 92 SER A C 1
ATOM 726 O O . SER A 1 92 ? -12.684 -5.124 3.935 1.00 96.81 92 SER A O 1
ATOM 728 N N . VAL A 1 93 ? -10.464 -4.773 3.849 1.00 97.44 93 VAL A N 1
ATOM 729 C CA . VAL A 1 93 ? -10.498 -3.414 3.301 1.00 97.44 93 VAL A CA 1
ATOM 730 C C . VAL A 1 93 ? -9.741 -3.418 1.979 1.00 97.44 93 VAL A C 1
ATOM 732 O O . VAL A 1 93 ? -8.616 -3.913 1.900 1.00 97.44 93 VAL A O 1
ATOM 735 N N . TYR A 1 94 ? -10.371 -2.888 0.939 1.00 97.88 94 TYR A N 1
ATOM 736 C CA . TYR A 1 94 ? -9.845 -2.774 -0.415 1.00 97.88 94 TYR A CA 1
ATOM 737 C C . TYR A 1 94 ? -9.468 -1.321 -0.637 1.00 97.88 94 TYR A C 1
ATOM 739 O O . TYR A 1 94 ? -10.323 -0.439 -0.535 1.00 97.88 94 TYR A O 1
ATOM 747 N N . LEU A 1 95 ? -8.192 -1.091 -0.910 1.00 97.50 95 LEU A N 1
ATOM 748 C CA . LEU A 1 95 ? -7.635 0.232 -1.127 1.00 97.50 95 LEU A CA 1
ATOM 749 C C . LEU A 1 95 ? -6.989 0.305 -2.498 1.00 97.50 95 LEU A C 1
ATOM 751 O O . LEU A 1 95 ? -6.466 -0.697 -2.997 1.00 97.50 95 LEU A O 1
ATOM 755 N N . ASP A 1 96 ? -6.953 1.507 -3.043 1.00 97.69 96 ASP A N 1
ATOM 756 C CA . ASP A 1 96 ? -6.107 1.844 -4.168 1.00 97.69 96 ASP A CA 1
ATOM 757 C C . ASP A 1 96 ? -5.309 3.118 -3.926 1.00 97.69 96 ASP A C 1
ATOM 759 O O . ASP A 1 96 ? -5.585 3.918 -3.029 1.00 97.69 96 ASP A O 1
ATOM 763 N N . TRP A 1 97 ? -4.214 3.228 -4.670 1.00 98.31 97 TRP A N 1
ATOM 764 C CA . TRP A 1 97 ? -3.369 4.410 -4.712 1.00 98.31 97 TRP A CA 1
ATOM 765 C C . TRP A 1 97 ? -2.459 4.373 -5.935 1.00 98.31 97 TRP A C 1
ATOM 767 O O . TRP A 1 97 ? -2.304 3.353 -6.607 1.00 98.31 97 TRP A O 1
ATOM 777 N N . THR A 1 98 ? -1.803 5.496 -6.203 1.00 97.94 98 THR A N 1
ATOM 778 C CA . THR A 1 98 ? -0.727 5.582 -7.191 1.00 97.94 98 THR A CA 1
ATOM 779 C C . THR A 1 98 ? 0.592 5.840 -6.484 1.00 97.94 98 THR A C 1
ATOM 781 O O . THR A 1 98 ? 0.732 6.832 -5.773 1.00 97.94 98 THR A O 1
ATOM 784 N N . VAL A 1 99 ? 1.576 4.966 -6.678 1.00 97.88 99 VAL A N 1
ATOM 785 C CA . VAL A 1 99 ? 2.954 5.224 -6.252 1.00 97.88 99 VAL A CA 1
ATOM 786 C C . VAL A 1 99 ? 3.633 6.085 -7.307 1.00 97.88 99 VAL A C 1
ATOM 788 O O . VAL A 1 99 ? 3.724 5.695 -8.472 1.00 97.88 99 VAL A O 1
ATOM 791 N N . GLN A 1 100 ? 4.076 7.270 -6.905 1.00 98.19 100 GLN A N 1
ATOM 792 C CA . GLN A 1 100 ? 4.805 8.187 -7.772 1.00 98.19 100 GLN A CA 1
ATOM 793 C C . GLN A 1 100 ? 6.231 7.691 -8.035 1.00 98.19 100 GLN A C 1
ATOM 795 O O . GLN A 1 100 ? 6.710 6.735 -7.424 1.00 98.19 100 GLN A O 1
ATOM 800 N N . THR A 1 101 ? 6.921 8.341 -8.967 1.00 97.38 101 THR A N 1
ATOM 801 C CA . THR A 1 101 ? 8.274 7.952 -9.391 1.00 97.38 101 THR A CA 1
ATOM 802 C C . THR A 1 101 ? 9.319 8.051 -8.277 1.00 97.38 101 THR A C 1
ATOM 804 O O . THR A 1 101 ? 10.340 7.374 -8.331 1.00 97.38 101 THR A O 1
ATOM 807 N N . ASP A 1 102 ? 9.054 8.845 -7.241 1.00 96.88 102 ASP A N 1
ATOM 808 C CA . ASP A 1 102 ? 9.864 8.979 -6.028 1.00 96.88 102 ASP A CA 1
ATOM 809 C C . ASP A 1 102 ? 9.499 7.962 -4.927 1.00 96.88 102 ASP A C 1
ATOM 811 O O . ASP A 1 102 ? 10.113 7.957 -3.860 1.00 96.88 102 ASP A O 1
ATOM 815 N N . GLY A 1 103 ? 8.518 7.088 -5.174 1.00 97.25 103 GLY A N 1
ATOM 816 C CA . GLY A 1 103 ? 8.037 6.110 -4.201 1.00 97.25 103 GLY A CA 1
ATOM 817 C C . GLY A 1 103 ? 6.989 6.648 -3.222 1.00 97.25 103 GLY A C 1
ATOM 818 O O . GLY A 1 103 ? 6.579 5.921 -2.311 1.00 97.25 103 GLY A O 1
ATOM 819 N N . VAL A 1 104 ? 6.533 7.894 -3.384 1.00 98.12 104 VAL A N 1
ATOM 820 C CA . VAL A 1 104 ? 5.510 8.492 -2.520 1.00 98.12 104 VAL A CA 1
ATOM 821 C C . VAL A 1 104 ? 4.109 8.084 -2.998 1.00 98.12 104 VAL A C 1
ATOM 823 O O . VAL A 1 104 ? 3.781 8.247 -4.177 1.00 98.12 104 VAL A O 1
ATOM 826 N N . PRO A 1 105 ? 3.246 7.557 -2.113 1.00 98.00 105 PRO A N 1
ATOM 827 C CA . PRO A 1 105 ? 1.870 7.228 -2.462 1.00 98.00 105 PRO A CA 1
ATOM 828 C C . PRO A 1 105 ? 1.007 8.493 -2.584 1.00 98.00 105 PRO A C 1
ATOM 830 O O . PRO A 1 105 ? 1.020 9.375 -1.725 1.00 98.00 105 PRO A O 1
ATOM 833 N N . GLN A 1 106 ? 0.200 8.555 -3.637 1.00 97.75 106 GLN A N 1
ATOM 834 C CA . GLN A 1 106 ? -0.801 9.590 -3.890 1.00 97.75 106 GLN A CA 1
ATOM 835 C C . GLN A 1 106 ? -2.167 8.969 -4.180 1.00 97.75 106 GLN A C 1
ATOM 837 O O . GLN A 1 106 ? -2.258 7.791 -4.519 1.00 97.75 106 GLN A O 1
ATOM 842 N N . SER A 1 107 ? -3.225 9.775 -4.042 1.00 96.94 107 SER A N 1
ATOM 843 C CA . SER A 1 107 ? -4.614 9.354 -4.285 1.00 96.94 107 SER A CA 1
ATOM 844 C C . SER A 1 107 ? -4.984 8.071 -3.537 1.00 96.94 107 SER A C 1
ATOM 846 O O . SER A 1 107 ? -5.563 7.161 -4.108 1.00 96.94 107 SER A O 1
ATOM 848 N N . VAL A 1 108 ? -4.566 7.974 -2.269 1.00 98.31 108 VAL A N 1
ATOM 849 C CA . VAL A 1 108 ? -4.876 6.813 -1.425 1.00 98.31 108 VAL A CA 1
ATOM 850 C C . VAL A 1 108 ? -6.342 6.858 -1.026 1.00 98.31 108 VAL A C 1
ATOM 852 O O . VAL A 1 108 ? -6.735 7.781 -0.302 1.00 98.31 108 VAL A O 1
ATOM 855 N N . GLU A 1 109 ? -7.105 5.852 -1.442 1.00 98.06 109 GLU A N 1
ATOM 856 C CA . GLU A 1 109 ? -8.546 5.752 -1.227 1.00 98.06 109 GLU A CA 1
ATOM 857 C C . GLU A 1 109 ? -8.968 4.342 -0.788 1.00 98.06 109 GLU A C 1
ATOM 859 O O . GLU A 1 109 ? -8.255 3.353 -0.965 1.00 98.06 109 GLU A O 1
ATOM 864 N N . VAL A 1 110 ? -10.126 4.260 -0.128 1.00 97.94 110 VAL A N 1
ATOM 865 C CA . VAL A 1 110 ? -10.781 2.994 0.221 1.00 97.94 110 VAL A CA 1
ATOM 866 C C . VAL A 1 110 ? -11.915 2.784 -0.772 1.00 97.94 110 VAL A C 1
ATOM 868 O O . VAL A 1 110 ? -12.910 3.502 -0.739 1.00 97.94 110 VAL A O 1
ATOM 871 N N . ILE A 1 111 ? -11.778 1.772 -1.625 1.00 97.06 111 ILE A N 1
ATOM 872 C CA . ILE A 1 111 ? -12.783 1.415 -2.634 1.00 97.06 111 ILE A CA 1
ATOM 873 C C . ILE A 1 111 ? -13.947 0.659 -1.982 1.00 97.06 111 ILE A C 1
ATOM 875 O O . ILE A 1 111 ? -15.112 0.839 -2.335 1.00 97.06 111 ILE A O 1
ATOM 879 N N . ARG A 1 112 ? -13.634 -0.238 -1.037 1.00 96.44 112 ARG A N 1
ATOM 880 C CA . ARG A 1 112 ? -14.615 -1.098 -0.361 1.00 96.44 112 ARG A CA 1
ATOM 881 C C . ARG A 1 112 ? -14.112 -1.502 1.019 1.00 96.44 112 ARG A C 1
ATOM 883 O O . ARG A 1 112 ? -12.940 -1.826 1.179 1.00 96.44 112 ARG A O 1
ATOM 890 N N . SER A 1 113 ? -15.001 -1.559 2.004 1.00 96.69 113 SER A N 1
ATOM 891 C CA . SER A 1 113 ? -14.682 -2.021 3.359 1.00 96.69 113 SER A CA 1
ATOM 892 C C . SER A 1 113 ? -15.813 -2.887 3.894 1.00 96.69 113 SER A C 1
ATOM 894 O O . SER A 1 113 ? -16.972 -2.479 3.844 1.00 96.69 113 SER A O 1
ATOM 896 N N . ASP A 1 114 ? -15.478 -4.065 4.422 1.00 95.62 114 ASP A N 1
ATOM 897 C CA . ASP A 1 114 ? -16.460 -4.954 5.057 1.00 95.62 114 ASP A CA 1
ATOM 898 C C . ASP A 1 114 ? -16.885 -4.454 6.459 1.00 95.62 114 ASP A C 1
ATOM 900 O O . ASP A 1 114 ? -17.861 -4.945 7.022 1.00 95.62 114 ASP A O 1
ATOM 904 N N . PHE A 1 115 ? -16.177 -3.471 7.034 1.00 93.31 115 PHE A N 1
ATOM 905 C CA . PHE A 1 115 ? -16.395 -2.996 8.410 1.00 93.31 115 PHE A CA 1
ATOM 906 C C . PHE A 1 115 ? -17.328 -1.785 8.520 1.00 93.31 115 PHE A C 1
ATOM 908 O O . PHE A 1 115 ? -17.797 -1.480 9.615 1.00 93.31 115 PHE A O 1
ATOM 915 N N . GLY A 1 116 ? -17.566 -1.061 7.418 1.00 87.06 116 GLY A N 1
ATOM 916 C CA . GLY A 1 116 ? -18.427 0.131 7.401 1.00 87.06 116 GLY A CA 1
ATOM 917 C C . GLY A 1 116 ? -18.010 1.249 8.372 1.00 87.06 116 GLY A C 1
ATOM 918 O O . GLY A 1 116 ? -18.840 2.082 8.727 1.00 87.06 116 GLY A O 1
ATOM 919 N N . ASN A 1 117 ? -16.754 1.265 8.835 1.00 94.44 117 ASN A N 1
ATOM 920 C CA . ASN A 1 117 ? -16.263 2.205 9.841 1.00 94.44 117 ASN A CA 1
ATOM 921 C C . ASN A 1 117 ? -15.307 3.234 9.229 1.00 94.44 117 ASN A C 1
ATOM 923 O O . ASN A 1 117 ? -14.168 2.924 8.878 1.00 94.44 117 ASN A O 1
ATOM 927 N N . GLU A 1 118 ? -15.771 4.478 9.146 1.00 95.88 118 GLU A N 1
ATOM 928 C CA . GLU A 1 118 ? -15.025 5.554 8.494 1.00 95.88 118 GLU A CA 1
ATOM 929 C C . GLU A 1 118 ? -13.751 5.948 9.256 1.00 95.88 118 GLU A C 1
ATOM 931 O O . GLU A 1 118 ? -12.726 6.227 8.641 1.00 95.88 118 GLU A O 1
ATOM 936 N N . ALA A 1 119 ? -13.761 5.895 10.591 1.00 96.88 119 ALA A N 1
ATOM 937 C CA . ALA A 1 119 ? -12.578 6.207 11.393 1.00 96.88 119 ALA A CA 1
ATOM 938 C C . ALA A 1 119 ? -11.432 5.209 11.139 1.00 96.88 119 ALA A C 1
ATOM 940 O O . ALA A 1 119 ? -10.274 5.605 10.987 1.00 96.88 119 ALA A O 1
ATOM 941 N N . MET A 1 120 ? -11.753 3.916 11.025 1.00 97.00 120 MET A N 1
ATOM 942 C CA . MET A 1 120 ? -10.796 2.878 10.647 1.00 97.00 120 MET A CA 1
ATOM 943 C C . MET A 1 120 ? -10.266 3.108 9.228 1.00 97.00 120 MET A C 1
ATOM 945 O O . MET A 1 120 ? -9.053 3.059 9.021 1.00 97.00 120 MET A O 1
ATOM 949 N N . ASN A 1 121 ? -11.150 3.400 8.267 1.00 97.81 121 ASN A N 1
ATOM 950 C CA . ASN A 1 121 ? -10.771 3.684 6.880 1.00 97.81 121 ASN A CA 1
ATOM 951 C C . ASN A 1 121 ? -9.793 4.870 6.797 1.00 97.81 121 ASN A C 1
ATOM 953 O O . ASN A 1 121 ? -8.723 4.755 6.199 1.00 97.81 121 ASN A O 1
ATOM 957 N N . GLN A 1 122 ? -10.109 5.981 7.469 1.00 98.31 122 GLN A N 1
ATOM 958 C CA . GLN A 1 122 ? -9.263 7.177 7.511 1.00 98.31 122 GLN A CA 1
ATOM 959 C C . GLN A 1 122 ? -7.913 6.913 8.175 1.00 98.31 122 GLN A C 1
ATOM 961 O O . GLN A 1 122 ? -6.882 7.377 7.680 1.00 98.31 122 GLN A O 1
ATOM 966 N N . CYS A 1 123 ? -7.897 6.134 9.261 1.00 98.50 123 CYS A N 1
ATOM 967 C CA . CYS A 1 123 ? -6.656 5.709 9.900 1.00 98.50 123 CYS A CA 1
ATOM 968 C C . CYS A 1 123 ? -5.773 4.930 8.915 1.00 98.50 123 CYS A C 1
ATOM 970 O O . CYS A 1 123 ? -4.607 5.282 8.732 1.00 98.50 123 CYS A O 1
ATOM 972 N N . LEU A 1 124 ? -6.327 3.930 8.219 1.00 98.44 124 LEU A N 1
ATOM 973 C CA . LEU A 1 124 ? -5.585 3.128 7.239 1.00 98.44 124 LEU A CA 1
ATOM 974 C C . LEU A 1 124 ? -5.037 3.988 6.097 1.00 98.44 124 LEU A C 1
ATOM 976 O O . LEU A 1 124 ? -3.847 3.914 5.794 1.00 98.44 124 LEU A O 1
ATOM 980 N N . MET A 1 125 ? -5.872 4.847 5.510 1.00 98.56 125 MET A N 1
ATOM 981 C CA . MET A 1 125 ? -5.451 5.768 4.452 1.00 98.56 125 MET A CA 1
ATOM 982 C C . MET A 1 125 ? -4.320 6.687 4.924 1.00 98.56 125 MET A C 1
ATOM 984 O O . MET A 1 125 ? -3.351 6.892 4.197 1.00 98.56 125 MET A O 1
ATOM 988 N N . SER A 1 126 ? -4.411 7.227 6.143 1.00 98.56 126 SER A N 1
ATOM 989 C CA . SER A 1 126 ? -3.370 8.080 6.724 1.00 98.56 126 SER A CA 1
ATOM 990 C C . SER A 1 126 ? -2.047 7.333 6.904 1.00 98.56 126 SER A C 1
ATOM 992 O O . SER A 1 126 ? -0.998 7.863 6.538 1.00 98.56 126 SER A O 1
ATOM 994 N N . LYS A 1 127 ? -2.087 6.087 7.394 1.00 98.38 127 LYS A N 1
ATOM 995 C CA . LYS A 1 127 ? -0.888 5.248 7.533 1.00 98.38 127 LYS A CA 1
ATOM 996 C C . LYS A 1 127 ? -0.255 4.953 6.174 1.00 98.38 127 LYS A C 1
ATOM 998 O O . LYS A 1 127 ? 0.939 5.178 6.022 1.00 98.38 127 LYS A O 1
ATOM 1003 N N . ILE A 1 128 ? -1.042 4.536 5.177 1.00 98.25 128 ILE A N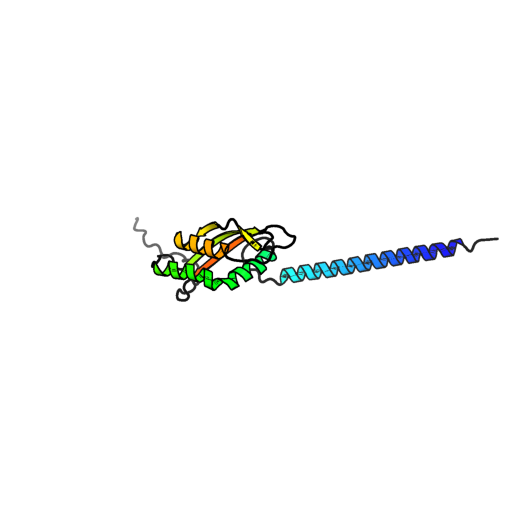 1
ATOM 1004 C CA . ILE A 1 128 ? -0.534 4.252 3.824 1.00 98.25 128 ILE A CA 1
ATOM 1005 C C . ILE A 1 128 ? 0.074 5.509 3.190 1.00 98.25 128 ILE A C 1
ATOM 1007 O O . ILE A 1 128 ? 1.168 5.424 2.642 1.00 98.25 128 ILE A O 1
ATOM 1011 N N . LYS A 1 129 ? -0.562 6.683 3.323 1.00 98.31 129 LYS A N 1
ATOM 1012 C CA . LYS A 1 129 ? -0.015 7.972 2.845 1.00 98.31 129 LYS A CA 1
ATOM 1013 C C . LYS A 1 129 ? 1.352 8.312 3.447 1.00 98.31 129 LYS A C 1
ATOM 1015 O O . LYS A 1 129 ? 2.125 9.026 2.821 1.00 98.31 129 LYS A O 1
ATOM 1020 N N . ALA A 1 130 ? 1.638 7.826 4.653 1.00 98.12 130 ALA A N 1
ATOM 1021 C CA . ALA A 1 130 ? 2.903 8.057 5.342 1.00 98.12 130 ALA A CA 1
ATOM 1022 C C . ALA A 1 130 ? 3.996 7.033 4.984 1.00 98.12 130 ALA A C 1
ATOM 1024 O O . ALA A 1 130 ? 5.126 7.165 5.454 1.00 98.12 130 ALA A O 1
ATOM 1025 N N . PHE A 1 131 ? 3.692 6.001 4.191 1.00 97.94 131 PHE A N 1
ATOM 1026 C CA . PHE A 1 131 ? 4.694 5.023 3.775 1.00 97.94 131 PHE A CA 1
ATOM 1027 C C . PHE A 1 131 ? 5.582 5.575 2.663 1.00 97.94 131 PHE A C 1
ATOM 1029 O O . PHE A 1 131 ? 5.159 6.370 1.828 1.00 97.94 131 PHE A O 1
ATOM 1036 N N . THR A 1 132 ? 6.814 5.075 2.614 1.00 97.38 132 THR A N 1
ATOM 1037 C CA . THR A 1 132 ? 7.719 5.255 1.478 1.00 97.38 132 THR A CA 1
ATOM 1038 C C . THR A 1 132 ? 7.891 3.914 0.783 1.00 97.38 132 THR A C 1
ATOM 1040 O O . THR A 1 132 ? 8.373 2.951 1.387 1.00 97.38 132 THR A O 1
ATOM 1043 N N . PHE A 1 133 ? 7.484 3.838 -0.481 1.00 97.44 133 PHE A N 1
ATOM 1044 C CA . PHE A 1 133 ? 7.682 2.659 -1.313 1.00 97.44 133 PHE A CA 1
ATOM 1045 C C . PHE A 1 133 ? 9.003 2.770 -2.085 1.00 97.44 133 PHE A C 1
ATOM 1047 O O . PHE A 1 133 ? 9.490 3.873 -2.324 1.00 97.44 133 PHE A O 1
ATOM 1054 N N . PRO A 1 134 ? 9.609 1.647 -2.497 1.00 96.94 134 PRO A N 1
ATOM 1055 C CA . PRO A 1 134 ? 10.681 1.685 -3.482 1.00 96.94 134 PRO A CA 1
ATOM 1056 C C . PRO A 1 134 ? 10.198 2.371 -4.770 1.00 96.94 134 PRO A C 1
ATOM 1058 O O . PRO A 1 134 ? 9.062 2.115 -5.175 1.00 96.94 134 PRO A O 1
ATOM 1061 N N . PRO A 1 135 ? 11.020 3.199 -5.435 1.00 96.12 135 PRO A N 1
ATOM 1062 C CA . PRO A 1 135 ? 10.675 3.783 -6.728 1.00 96.12 135 PRO A CA 1
ATOM 1063 C C . PRO A 1 135 ? 10.255 2.712 -7.749 1.00 96.12 135 PRO A C 1
ATOM 1065 O O . PRO A 1 135 ? 10.935 1.682 -7.851 1.00 96.12 135 PRO A O 1
ATOM 1068 N N . PRO A 1 136 ? 9.162 2.913 -8.504 1.00 94.81 136 PRO A N 1
ATOM 1069 C CA . PRO A 1 136 ? 8.790 2.000 -9.577 1.00 94.81 136 PRO A CA 1
ATOM 1070 C C . PRO A 1 136 ? 9.851 1.946 -10.695 1.00 94.81 136 PRO A C 1
ATOM 1072 O O . PRO A 1 136 ? 10.593 2.912 -10.909 1.00 94.81 136 PRO A O 1
ATOM 1075 N N . PRO A 1 137 ? 9.941 0.828 -11.438 1.00 90.69 137 PRO A N 1
ATOM 1076 C CA . PRO A 1 137 ? 10.863 0.711 -12.564 1.00 90.69 137 PRO A CA 1
ATOM 1077 C C . PRO A 1 137 ? 10.509 1.691 -13.694 1.00 90.69 137 PRO A C 1
ATOM 1079 O O . PRO A 1 137 ? 9.377 2.152 -13.811 1.00 90.69 137 PRO A O 1
ATOM 1082 N N . TRP A 1 138 ? 11.500 2.004 -14.533 1.00 91.19 138 TRP A N 1
ATOM 1083 C CA . TRP A 1 138 ? 11.371 2.886 -15.708 1.00 91.19 138 TRP A CA 1
ATOM 1084 C C . TRP A 1 138 ? 10.911 4.324 -15.428 1.00 91.19 138 TRP A C 1
ATOM 1086 O O . TRP A 1 138 ? 10.641 5.057 -16.373 1.00 91.19 138 TRP A O 1
ATOM 1096 N N . ASN A 1 139 ? 10.922 4.763 -14.163 1.00 90.62 139 ASN A N 1
ATOM 1097 C CA . ASN A 1 139 ? 10.532 6.121 -13.772 1.00 90.62 139 ASN A CA 1
ATOM 1098 C C . ASN A 1 139 ? 9.093 6.465 -14.206 1.00 90.62 139 ASN A C 1
ATOM 1100 O O . ASN A 1 139 ? 8.802 7.592 -14.606 1.00 90.62 139 ASN A O 1
ATOM 1104 N N . GLU A 1 140 ? 8.199 5.481 -14.120 1.00 92.00 140 GLU A N 1
ATOM 1105 C CA . GLU A 1 140 ? 6.766 5.631 -14.369 1.00 92.00 140 GLU A CA 1
ATOM 1106 C C . GLU A 1 140 ? 5.993 5.468 -13.060 1.00 92.00 140 GLU A C 1
ATOM 1108 O O . GLU A 1 140 ? 6.362 4.667 -12.204 1.00 92.00 140 GLU A O 1
ATOM 1113 N N . SER A 1 141 ? 4.914 6.229 -12.876 1.00 95.19 141 SER A N 1
ATOM 1114 C CA . SER A 1 141 ? 4.043 6.028 -11.720 1.00 95.19 141 SER A CA 1
ATOM 1115 C C . SER A 1 141 ? 3.286 4.703 -11.840 1.00 95.19 141 SER A C 1
ATOM 1117 O O . SER A 1 141 ? 2.990 4.221 -12.937 1.00 95.19 141 SER A O 1
ATOM 1119 N N . LYS A 1 142 ? 2.960 4.093 -10.698 1.00 96.12 142 LYS A N 1
ATOM 1120 C CA . LYS A 1 142 ? 2.312 2.783 -10.657 1.00 96.12 142 LYS A CA 1
ATOM 1121 C C . LYS A 1 142 ? 1.008 2.815 -9.876 1.00 96.12 142 LYS A C 1
ATOM 1123 O O . LYS A 1 142 ? 1.013 3.081 -8.678 1.00 96.12 142 LYS A O 1
ATOM 1128 N N . TYR A 1 143 ? -0.094 2.482 -10.547 1.00 96.19 143 TYR A N 1
ATOM 1129 C CA . TYR A 1 143 ? -1.375 2.216 -9.893 1.00 96.19 143 TYR A CA 1
ATOM 1130 C C . TYR A 1 143 ? -1.338 0.878 -9.148 1.00 96.19 143 TYR A C 1
ATOM 1132 O O . TYR A 1 143 ? -0.819 -0.119 -9.663 1.00 96.19 143 TYR A O 1
ATOM 1140 N N . VAL A 1 144 ? -1.886 0.870 -7.938 1.00 96.06 144 VAL A N 1
ATOM 1141 C CA . VAL A 1 144 ? -1.881 -0.262 -7.019 1.00 96.06 144 VAL A CA 1
ATOM 1142 C C . VAL A 1 144 ? -3.284 -0.464 -6.475 1.00 96.06 144 VAL A C 1
ATOM 1144 O O . VAL A 1 144 ? -3.862 0.456 -5.913 1.00 96.06 144 VAL A O 1
ATOM 1147 N N . GLU A 1 145 ? -3.775 -1.697 -6.561 1.00 96.31 145 GLU A N 1
ATOM 1148 C CA . GLU A 1 145 ? -4.908 -2.181 -5.774 1.00 96.31 145 GLU A CA 1
ATOM 1149 C C . GLU A 1 145 ? -4.382 -3.147 -4.715 1.00 96.31 145 GLU A C 1
ATOM 1151 O O . GLU A 1 145 ? -3.608 -4.063 -5.026 1.00 96.31 145 GLU A O 1
ATOM 1156 N N . TYR A 1 146 ? -4.812 -2.983 -3.468 1.00 96.00 146 TYR A N 1
ATOM 1157 C CA . TYR A 1 146 ? -4.359 -3.825 -2.371 1.00 96.00 146 TYR A CA 1
ATOM 1158 C C . TYR A 1 146 ? -5.488 -4.154 -1.399 1.00 96.00 146 TYR A C 1
ATOM 1160 O O . TYR A 1 146 ? -6.303 -3.306 -1.038 1.00 96.00 146 TYR A O 1
ATOM 1168 N N . THR A 1 147 ? -5.507 -5.402 -0.934 1.00 96.88 147 THR A N 1
ATOM 1169 C CA . THR A 1 147 ? -6.477 -5.879 0.053 1.00 96.88 147 THR A CA 1
ATOM 1170 C C . THR A 1 147 ? -5.780 -6.122 1.383 1.00 96.88 147 THR A C 1
ATOM 1172 O O . THR A 1 147 ? -4.833 -6.905 1.469 1.00 96.88 147 THR A O 1
ATOM 1175 N N . LEU A 1 148 ? -6.267 -5.463 2.431 1.00 96.88 148 LEU A N 1
ATOM 1176 C CA . LEU A 1 148 ? -5.888 -5.727 3.814 1.00 96.88 148 LEU A CA 1
ATOM 1177 C C . LEU A 1 148 ? -6.949 -6.620 4.447 1.00 96.88 148 LEU A C 1
ATOM 1179 O O . LEU A 1 148 ? -8.116 -6.239 4.501 1.00 96.88 148 LEU A O 1
ATOM 1183 N N . SER A 1 149 ? -6.548 -7.791 4.932 1.00 95.94 149 SER A N 1
ATOM 1184 C CA . SER A 1 149 ? -7.434 -8.705 5.654 1.00 95.94 149 SER A CA 1
ATOM 1185 C C . SER A 1 149 ? -7.141 -8.636 7.143 1.00 95.94 149 SER A C 1
ATOM 1187 O O . SER A 1 149 ? -5.986 -8.743 7.556 1.00 95.94 149 SER A O 1
ATOM 1189 N N . PHE A 1 150 ? -8.195 -8.471 7.934 1.00 94.94 150 PHE A N 1
ATOM 1190 C CA . PHE A 1 150 ? -8.126 -8.405 9.384 1.00 94.94 150 PHE A CA 1
ATOM 1191 C C . PHE A 1 150 ? -8.990 -9.504 9.988 1.00 94.94 150 PHE A C 1
ATOM 1193 O O . PHE A 1 150 ? -10.107 -9.767 9.539 1.00 94.94 150 PHE A O 1
ATOM 1200 N N . GLU A 1 151 ? -8.467 -10.131 11.030 1.00 90.69 151 GLU A N 1
ATOM 1201 C CA . GLU A 1 151 ? -9.185 -11.085 11.858 1.00 90.69 151 GLU A CA 1
ATOM 1202 C C . GLU A 1 151 ? -8.638 -11.042 13.282 1.00 90.69 151 GLU A C 1
ATOM 1204 O O . GLU A 1 151 ? -7.493 -10.639 13.513 1.00 90.69 151 GLU A O 1
ATOM 1209 N N . ARG A 1 152 ? -9.464 -11.435 14.252 1.00 80.56 152 ARG A N 1
ATOM 1210 C CA . ARG A 1 152 ? -8.992 -11.714 15.605 1.00 80.56 152 ARG A CA 1
ATOM 1211 C C . ARG A 1 152 ? -8.402 -13.122 15.629 1.00 80.56 152 ARG A C 1
ATOM 1213 O O . ARG A 1 152 ? -9.014 -14.056 15.125 1.00 80.56 152 ARG A O 1
ATOM 1220 N N . GLU A 1 153 ? -7.241 -13.278 16.256 1.00 68.31 153 GLU A N 1
ATOM 1221 C CA . GLU A 1 153 ? -6.561 -14.576 16.396 1.00 68.31 153 GLU A CA 1
ATOM 1222 C C . GLU A 1 153 ? -7.422 -15.626 17.130 1.00 68.31 153 GLU A C 1
ATOM 1224 O O . GLU A 1 153 ? -7.312 -16.822 16.877 1.00 68.31 153 GLU A O 1
ATOM 1229 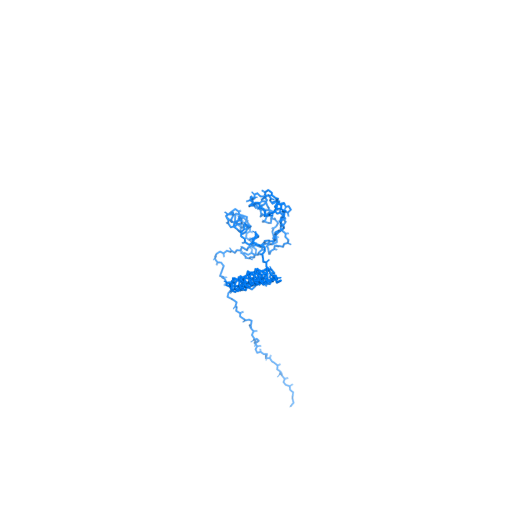N N . GLU A 1 154 ? -8.335 -15.172 17.989 1.00 64.62 154 GLU A N 1
ATOM 1230 C CA . GLU A 1 154 ? -9.249 -16.010 18.773 1.00 64.62 154 GLU A CA 1
ATOM 1231 C C . GLU A 1 154 ? -10.491 -16.485 17.991 1.00 64.62 154 GLU A C 1
ATOM 1233 O O . GLU A 1 154 ? -11.215 -17.356 18.474 1.00 64.62 154 GLU A O 1
ATOM 1238 N N . ASP A 1 155 ? -10.747 -15.954 16.789 1.00 59.00 155 ASP A N 1
ATOM 1239 C CA . ASP A 1 155 ? -11.900 -16.357 15.981 1.00 59.00 155 ASP A CA 1
ATOM 1240 C C . ASP A 1 155 ? -11.541 -17.603 15.151 1.00 59.00 155 ASP A C 1
ATOM 1242 O O . ASP A 1 155 ? -10.729 -17.503 14.221 1.00 59.00 155 ASP A O 1
ATOM 1246 N N . PRO A 1 156 ? -12.148 -18.783 15.397 1.00 52.44 156 PRO A N 1
ATOM 1247 C CA . PRO A 1 156 ? -11.818 -19.990 14.651 1.00 52.44 156 PRO A CA 1
ATOM 1248 C C . PRO A 1 156 ? -11.951 -19.751 13.141 1.00 52.44 156 PRO A C 1
ATOM 1250 O O . PRO A 1 156 ? -12.922 -19.158 12.653 1.00 52.44 156 PRO A O 1
ATOM 1253 N N . LYS A 1 157 ? -10.938 -20.200 12.389 1.00 51.53 157 LYS A N 1
ATOM 1254 C CA . LYS A 1 157 ? -10.955 -20.195 10.923 1.00 51.53 157 LYS A CA 1
ATOM 1255 C C . LYS A 1 157 ? -12.224 -20.932 10.472 1.00 51.53 157 LYS A C 1
ATOM 1257 O O . LYS A 1 157 ? -12.415 -22.067 10.923 1.00 51.53 157 LYS A O 1
ATOM 1262 N N . PRO A 1 158 ? -13.092 -20.344 9.624 1.00 47.16 158 PRO A N 1
ATOM 1263 C CA . PRO A 1 158 ? -14.289 -21.031 9.170 1.00 47.16 158 PRO A CA 1
ATOM 1264 C C . PRO A 1 158 ? -13.837 -22.297 8.449 1.00 47.16 158 PRO A C 1
ATOM 1266 O O . PRO A 1 158 ? -13.148 -22.233 7.427 1.00 47.16 158 PRO A O 1
ATOM 1269 N N . LYS A 1 159 ? -14.164 -23.462 9.010 1.00 50.09 159 LYS A N 1
ATOM 1270 C CA . LYS A 1 159 ? -14.093 -24.703 8.250 1.00 50.09 159 LYS A CA 1
ATOM 1271 C C . LYS A 1 159 ? -15.123 -24.528 7.143 1.00 50.09 159 LYS A C 1
ATOM 1273 O O . LYS A 1 159 ? -16.283 -24.262 7.436 1.00 50.09 159 LYS A O 1
ATOM 1278 N N . ILE A 1 160 ? -14.683 -24.586 5.891 1.00 57.12 160 ILE A N 1
ATOM 1279 C CA . ILE A 1 160 ? -15.589 -24.649 4.747 1.00 57.12 160 ILE A CA 1
ATOM 1280 C C . ILE A 1 160 ? -16.368 -25.952 4.927 1.00 57.12 160 ILE A C 1
ATOM 1282 O O . ILE A 1 160 ? -15.854 -27.031 4.641 1.00 57.12 160 ILE A O 1
ATOM 1286 N N . GLU A 1 161 ? -17.558 -25.854 5.506 1.00 54.12 161 GLU A N 1
ATOM 1287 C CA . GLU A 1 161 ? -18.492 -26.958 5.636 1.00 54.12 161 GLU A CA 1
ATOM 1288 C C . GLU A 1 161 ? -19.419 -26.882 4.420 1.00 54.12 161 GLU A C 1
ATOM 1290 O O . GLU A 1 161 ? -20.090 -25.863 4.235 1.00 54.12 161 GLU A O 1
ATOM 1295 N N . PRO A 1 162 ? -19.390 -27.879 3.518 1.00 52.06 162 PRO A N 1
ATOM 1296 C CA . PRO A 1 162 ? -20.277 -27.894 2.372 1.00 52.06 162 PRO A CA 1
ATOM 1297 C C . PRO A 1 162 ? -21.730 -27.937 2.848 1.00 52.06 162 PRO A C 1
ATOM 1299 O O . PRO A 1 162 ? -22.123 -28.741 3.690 1.00 52.06 162 PRO A O 1
ATOM 1302 N N . GLU A 1 163 ? -22.493 -27.020 2.277 1.00 49.28 163 GLU A N 1
ATOM 1303 C CA . GLU A 1 163 ? -23.917 -26.789 2.431 1.00 49.28 163 GLU A CA 1
ATOM 1304 C C . GLU A 1 163 ? -24.758 -28.080 2.463 1.00 49.28 163 GLU A C 1
ATOM 1306 O O . GLU A 1 163 ? -24.833 -28.850 1.507 1.00 49.28 163 GLU A O 1
ATOM 1311 N N . LEU A 1 164 ? -25.379 -28.293 3.623 1.00 41.38 164 LEU A N 1
ATOM 1312 C CA . LEU A 1 164 ? -26.742 -28.772 3.853 1.00 41.38 164 LEU A CA 1
ATOM 1313 C C . LEU A 1 164 ? -27.528 -29.259 2.608 1.00 41.38 164 LEU A C 1
ATOM 1315 O O . LEU A 1 164 ? -28.126 -28.462 1.890 1.00 41.38 164 LEU A O 1
ATOM 1319 N N . VAL A 1 165 ? -27.695 -30.579 2.452 1.00 45.78 165 VAL A N 1
ATOM 1320 C CA . VAL A 1 165 ? -28.820 -31.140 1.679 1.00 45.78 165 VAL A CA 1
ATOM 1321 C C . VAL A 1 165 ? -29.951 -31.522 2.637 1.00 45.78 165 VAL A C 1
ATOM 1323 O O . VAL A 1 165 ? -29.936 -32.573 3.270 1.00 45.78 165 VAL A O 1
ATOM 1326 N N . LEU A 1 166 ? -30.909 -30.596 2.724 1.00 43.03 166 LEU A N 1
ATOM 1327 C CA . LEU A 1 166 ? -32.356 -30.757 2.920 1.00 43.03 166 LEU A CA 1
ATOM 1328 C C . LEU A 1 166 ? -32.849 -31.803 3.938 1.00 43.03 166 LEU A C 1
ATOM 1330 O O . LEU A 1 166 ? -32.968 -33.001 3.681 1.00 43.03 166 LEU A O 1
ATOM 1334 N N . THR A 1 167 ? -33.307 -31.279 5.073 1.00 43.12 167 THR A N 1
ATOM 1335 C CA . THR A 1 167 ? -34.235 -31.944 5.985 1.00 43.12 167 THR A CA 1
ATOM 1336 C C . THR A 1 167 ? -35.540 -32.333 5.287 1.00 43.12 167 THR A C 1
ATOM 1338 O O . THR A 1 167 ? -36.113 -31.572 4.509 1.00 43.12 167 THR A O 1
ATOM 1341 N N . LYS A 1 168 ? -36.008 -33.531 5.644 1.00 48.81 168 LYS A N 1
ATOM 1342 C CA . LYS A 1 168 ? -37.282 -34.176 5.303 1.00 48.81 168 LYS A CA 1
ATOM 1343 C C . LYS A 1 168 ? -38.471 -33.210 5.371 1.00 48.81 168 LYS A C 1
ATOM 1345 O O . LYS A 1 168 ? -38.596 -32.469 6.341 1.00 48.81 168 LYS A O 1
ATOM 1350 N N . ASN A 1 169 ? -39.379 -33.305 4.402 1.00 43.50 169 ASN A N 1
ATOM 1351 C CA . ASN A 1 169 ? -40.656 -32.594 4.403 1.00 43.50 169 ASN A CA 1
ATOM 1352 C C . ASN A 1 169 ? -41.758 -33.507 4.991 1.00 43.50 169 ASN A C 1
ATOM 1354 O O . ASN A 1 169 ? -42.021 -34.562 4.411 1.00 43.50 169 ASN A O 1
ATOM 1358 N N . PRO A 1 170 ? -42.391 -33.170 6.130 1.00 50.88 170 PRO A N 1
ATOM 1359 C CA . PRO A 1 170 ? -43.578 -33.849 6.624 1.00 50.88 170 PRO A CA 1
ATOM 1360 C C . PRO A 1 170 ? -44.823 -33.034 6.263 1.00 50.88 170 PRO A C 1
ATOM 1362 O O . PRO A 1 170 ? -45.023 -31.960 6.827 1.00 50.88 170 PRO A O 1
ATOM 1365 N N . LYS A 1 171 ? -45.643 -33.566 5.349 1.00 46.00 171 LYS A N 1
ATOM 1366 C CA . LYS A 1 171 ? -47.118 -33.472 5.290 1.00 46.00 171 LYS A CA 1
ATOM 1367 C C . LYS A 1 171 ? -47.596 -33.701 3.857 1.00 46.00 171 LYS A C 1
ATOM 1369 O O . LYS A 1 171 ? -47.475 -32.820 3.016 1.00 46.00 171 LYS A O 1
ATOM 1374 N N . GLU A 1 172 ? -48.244 -34.835 3.635 1.00 50.59 172 GLU A N 1
ATOM 1375 C CA . GLU A 1 172 ? -49.407 -34.865 2.754 1.00 50.59 172 GLU A CA 1
ATOM 1376 C C . GLU A 1 172 ? -50.478 -35.720 3.438 1.00 50.59 172 GLU A C 1
ATOM 1378 O O . GLU A 1 172 ? -50.354 -36.934 3.597 1.00 50.59 172 GLU A O 1
ATOM 1383 N N . GLU A 1 173 ? -51.475 -35.022 3.976 1.00 48.84 173 GLU A N 1
ATOM 1384 C CA . GLU A 1 173 ? -52.723 -35.569 4.486 1.00 48.84 173 GLU A CA 1
ATOM 1385 C C . GLU A 1 173 ? -53.620 -35.970 3.304 1.00 48.84 173 GLU A C 1
ATOM 1387 O O . GLU A 1 173 ? -53.881 -35.171 2.413 1.00 48.84 173 GLU A O 1
ATOM 1392 N N . THR A 1 174 ? -54.160 -37.185 3.384 1.00 46.91 174 THR A N 1
ATOM 1393 C CA . THR A 1 174 ? -55.563 -37.514 3.083 1.00 46.91 174 T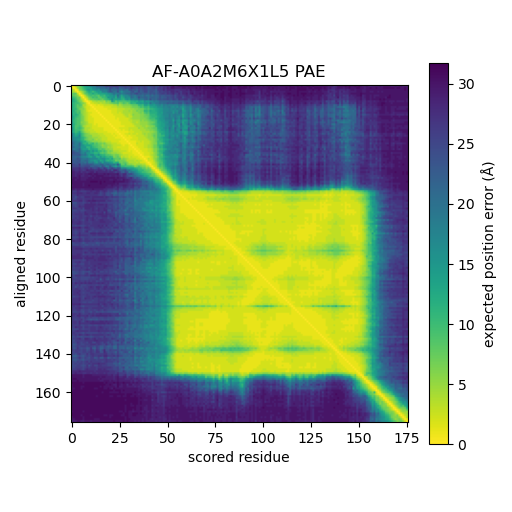HR A CA 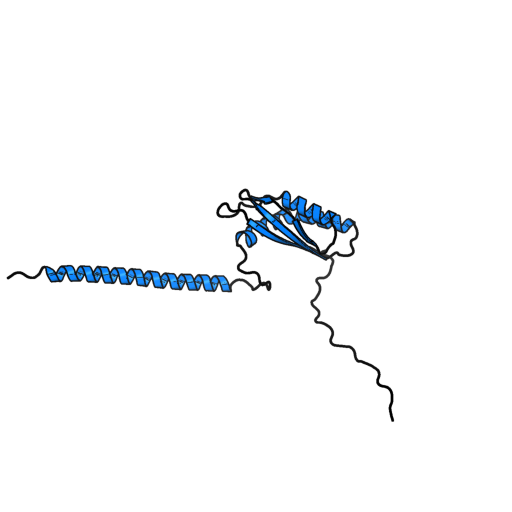1
ATOM 1394 C C . THR A 1 174 ? -56.129 -37.159 1.698 1.00 46.91 174 THR A C 1
ATOM 1396 O O . THR A 1 174 ? -56.597 -36.043 1.479 1.00 46.91 174 THR A O 1
ATOM 1399 N N . LYS A 1 175 ? -56.364 -38.179 0.851 1.00 47.03 175 LYS A N 1
ATOM 1400 C CA . LYS A 1 175 ? -57.655 -38.295 0.141 1.00 47.03 175 LYS A CA 1
ATOM 1401 C C . LYS A 1 175 ? -57.954 -39.696 -0.425 1.00 47.03 175 LYS A C 1
ATOM 1403 O O . LYS A 1 175 ? -57.313 -40.118 -1.377 1.00 47.03 175 LYS A O 1
ATOM 1408 N N . LYS A 1 176 ? -59.063 -40.243 0.092 1.00 40.38 176 LYS A N 1
ATOM 1409 C CA . LYS A 1 176 ? -60.023 -41.200 -0.493 1.00 40.38 176 LYS A CA 1
ATOM 1410 C C . LYS A 1 176 ? -59.660 -42.681 -0.598 1.00 40.38 176 LYS A C 1
ATOM 1412 O O . LYS A 1 176 ? -58.719 -43.030 -1.332 1.00 40.38 176 LYS A O 1
#

Radius of gyration: 31.59 Å; Cα contacts (8 Å, |Δi|>4): 154; chains: 1; bounding box: 107×51×92 Å

Nearest PDB structures (foldseek):
  6fip-assembly1_A  TM=7.565E-01  e=7.926E-04  Pseudomonas aeruginosa
  6i97-assembly1_E  TM=8.133E-01  e=2.411E-03  Pseudomonas aeruginosa
  5lw8-assembly1_A  TM=6.654E-01  e=1.471E-03  Helicobacter pylori 26695
  6sly-assembly1_A  TM=4.878E-01  e=1.241E-04  Helicobacter pylori
  2m2k-assembly1_A  TM=4.337E-01  e=8.300E-03  Serratia marcescens

Sequence (176 aa):
MNKPLVVSASFFVLLIIGYLAYQNHMLRNDLMRMEARIGQAMQTEPADKSGKGAQDPYVAREIKNTVVKNAKSLQECWLEFLKTDPPVKRGSVYLDWTVQTDGVPQSVEVIRSDFGNEAMNQCLMSKIKAFTFPPPPWNESKYVEYTLSFEREEDPKPKIEPELVLTKNPKEETKK

Mean predicted aligned error: 16.14 Å

Solvent-accessible surface area (backbone atoms only — not comparable to full-atom values): 10825 Å² total; per-residue (Å²): 141,88,86,81,70,71,70,59,59,56,52,56,53,51,51,51,52,50,50,54,51,48,53,53,52,52,53,52,52,53,49,54,53,49,52,53,51,52,57,51,62,67,66,70,59,83,82,69,95,60,102,63,72,88,70,54,67,60,57,70,43,53,51,47,49,47,52,60,76,44,37,70,69,51,44,50,31,53,56,56,47,54,74,69,68,56,95,63,67,62,48,45,37,33,31,36,32,32,32,33,48,85,8,46,49,40,78,62,44,76,81,47,57,71,69,81,47,66,69,41,50,51,43,45,40,53,52,55,55,70,43,75,45,74,54,43,74,93,72,38,66,42,80,43,79,48,76,49,76,49,67,49,91,86,57,78,78,81,73,88,70,82,80,82,84,75,83,85,85,91,82,84,80,87,85,135